Protein AF-A0A7X9FX00-F1 (afdb_monomer)

pLDDT: mean 75.61, std 21.13, range [28.42, 97.75]

Secondary structure (DSSP, 8-state):
-----SSSS------S-EEEE---S---SSS--HHHHHHHHHHHHHHH--TT-EEEEESTTTTS-HHHHHHHHHHHHHHHHH-TT---EEEEE-S-SGGGGHHHH-TT---EEEEEEEETTEEEEEEEEEES------HHHHHHHTT--HHHHHHHHHHHHHHHHHHB-TTS-BGGG-S---S----TTSHHHHHHHHHHHHHHHHHHHT--GGG--HHHHHHHHHHHHHHHHTT-S--------------------

Structure (mmCIF, N/CA/C/O backbone):
data_AF-A0A7X9FX00-F1
#
_entry.id   AF-A0A7X9FX00-F1
#
loop_
_atom_site.group_PDB
_atom_site.id
_atom_site.type_symbol
_atom_site.label_atom_id
_atom_site.label_alt_id
_atom_site.label_comp_id
_atom_site.label_asym_id
_atom_site.label_entity_id
_atom_site.label_seq_id
_atom_site.pdbx_PDB_ins_code
_atom_site.Cartn_x
_atom_site.Cartn_y
_atom_site.Cartn_z
_atom_site.occupancy
_atom_site.B_iso_or_equiv
_atom_site.auth_seq_id
_atom_site.auth_comp_id
_atom_site.auth_asym_id
_atom_site.auth_atom_id
_atom_site.pdbx_PDB_model_num
ATOM 1 N N . ILE A 1 1 ? -25.363 7.456 8.370 1.00 71.56 1 ILE A N 1
ATOM 2 C CA . ILE A 1 1 ? -25.891 7.695 7.005 1.00 71.56 1 ILE A CA 1
ATOM 3 C C . ILE A 1 1 ? -26.932 6.670 6.536 1.00 71.56 1 ILE A C 1
ATOM 5 O O . ILE A 1 1 ? -27.796 7.089 5.792 1.00 71.56 1 ILE A O 1
ATOM 9 N N . GLY A 1 2 ? -26.940 5.395 6.967 1.00 90.81 2 GLY A N 1
ATOM 10 C CA . GLY A 1 2 ? -28.120 4.497 6.853 1.00 90.81 2 GLY A CA 1
ATOM 11 C C . GLY A 1 2 ? -28.679 4.207 5.445 1.00 90.81 2 GLY A C 1
ATOM 12 O O . GLY A 1 2 ? -29.742 3.610 5.334 1.00 90.81 2 GLY A O 1
ATOM 13 N N . SER A 1 3 ? -27.989 4.645 4.391 1.00 95.44 3 SER A N 1
ATOM 14 C CA . SER A 1 3 ? -28.401 4.524 2.990 1.00 95.44 3 SER A CA 1
ATOM 15 C C . SER A 1 3 ? -28.076 3.143 2.419 1.00 95.44 3 SER A C 1
ATOM 17 O O . SER A 1 3 ? -27.228 2.425 2.953 1.00 95.44 3 SER A O 1
ATOM 19 N N . PHE A 1 4 ? -28.694 2.807 1.284 1.00 96.12 4 PHE A N 1
ATOM 20 C CA . PHE A 1 4 ? -28.254 1.687 0.455 1.00 96.12 4 PHE A CA 1
ATOM 21 C C . PHE A 1 4 ? -26.809 1.881 -0.018 1.00 96.12 4 PHE A C 1
ATOM 23 O O . PHE A 1 4 ? -26.341 3.009 -0.197 1.00 96.12 4 PHE A O 1
ATOM 30 N N . VAL A 1 5 ? -26.121 0.759 -0.228 1.00 96.69 5 VAL A N 1
ATOM 31 C CA . VAL A 1 5 ? -24.742 0.703 -0.725 1.00 96.69 5 VAL A CA 1
ATOM 32 C C . VAL A 1 5 ? -24.711 0.072 -2.120 1.00 96.69 5 VAL A C 1
ATOM 34 O O . VAL A 1 5 ? -25.525 -0.810 -2.394 1.00 96.69 5 VAL A O 1
ATOM 37 N N . PRO A 1 6 ? -23.792 0.491 -3.009 1.00 96.88 6 PRO A N 1
ATOM 38 C CA . PRO A 1 6 ? -23.707 -0.026 -4.373 1.00 96.88 6 PRO A CA 1
ATOM 39 C C . PRO A 1 6 ? -23.028 -1.404 -4.398 1.00 96.88 6 PRO A C 1
ATOM 41 O O . PRO A 1 6 ? -21.857 -1.533 -4.749 1.00 96.88 6 PRO A O 1
ATOM 44 N N . ALA A 1 7 ? -23.756 -2.439 -3.987 1.00 96.62 7 ALA A N 1
ATOM 45 C CA . ALA A 1 7 ? -23.306 -3.826 -4.003 1.00 96.62 7 ALA A CA 1
ATOM 46 C C . ALA A 1 7 ? -24.500 -4.770 -4.185 1.00 96.62 7 ALA A C 1
ATOM 48 O O . ALA A 1 7 ? -25.612 -4.448 -3.775 1.00 96.62 7 ALA A O 1
ATOM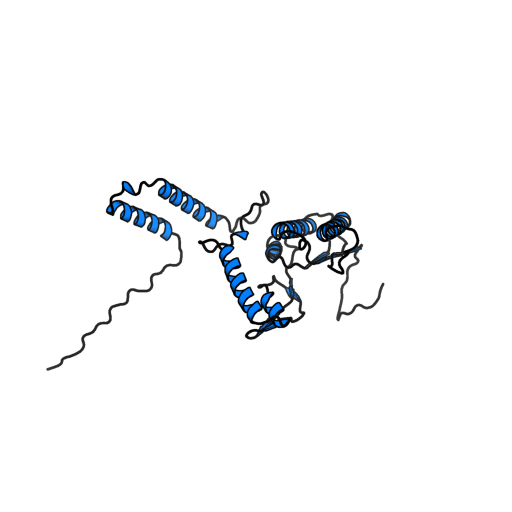 49 N N . GLU A 1 8 ? -24.258 -5.956 -4.745 1.00 97.75 8 GLU A N 1
ATOM 50 C CA . GLU A 1 8 ? -25.258 -7.033 -4.781 1.00 97.75 8 GLU A CA 1
ATOM 51 C C . GLU A 1 8 ? -25.649 -7.476 -3.358 1.00 97.75 8 GLU A C 1
ATOM 53 O O . GLU A 1 8 ? -26.824 -7.662 -3.054 1.00 97.75 8 GLU A O 1
ATOM 58 N N . ALA A 1 9 ? -24.662 -7.571 -2.460 1.00 97.19 9 ALA A N 1
ATOM 59 C CA . ALA A 1 9 ? -24.849 -7.787 -1.030 1.00 97.19 9 ALA A CA 1
ATOM 60 C C . ALA A 1 9 ? -23.673 -7.188 -0.240 1.00 97.19 9 ALA A C 1
ATOM 62 O O . ALA A 1 9 ? -22.537 -7.178 -0.717 1.00 97.19 9 ALA A O 1
ATOM 63 N N . ALA A 1 10 ? -23.916 -6.715 0.987 1.00 95.88 10 ALA A N 1
ATOM 64 C CA . ALA A 1 10 ? -22.866 -6.169 1.847 1.00 95.88 10 ALA A CA 1
ATOM 65 C C . ALA A 1 10 ? -23.111 -6.468 3.332 1.00 95.88 10 ALA A C 1
ATOM 67 O O . ALA A 1 10 ? -24.197 -6.236 3.860 1.00 95.88 10 ALA A O 1
ATOM 68 N N . ARG A 1 11 ? -22.059 -6.913 4.033 1.00 95.19 11 ARG A N 1
ATOM 69 C CA . ARG A 1 11 ? -22.010 -6.982 5.500 1.00 95.19 11 ARG A CA 1
ATOM 70 C C . ARG A 1 11 ? -20.930 -6.030 5.998 1.00 95.19 11 ARG A C 1
ATOM 72 O O . ARG A 1 11 ? -19.743 -6.316 5.866 1.00 95.19 11 ARG A O 1
ATOM 79 N N . ILE A 1 12 ? -21.345 -4.910 6.580 1.00 92.69 12 ILE A N 1
ATOM 80 C CA . ILE A 1 12 ? -20.445 -3.825 6.983 1.00 92.69 12 ILE A CA 1
ATOM 81 C C . ILE A 1 12 ? -20.444 -3.719 8.509 1.00 92.69 12 ILE A C 1
ATOM 83 O O . ILE A 1 12 ? -21.496 -3.605 9.134 1.00 92.69 12 ILE A O 1
ATOM 87 N N . GLY A 1 13 ? -19.259 -3.796 9.116 1.00 90.25 13 GLY A N 1
ATOM 88 C CA . GLY A 1 13 ? -19.084 -3.569 10.552 1.00 90.25 13 GLY A CA 1
ATOM 89 C C . GLY A 1 13 ? -19.057 -2.078 10.892 1.00 90.25 13 GLY A C 1
ATOM 90 O O . GLY A 1 13 ? -18.686 -1.255 10.060 1.00 90.25 13 GLY A O 1
ATOM 91 N N . VAL A 1 14 ? -19.412 -1.728 12.130 1.00 93.50 14 VAL A N 1
ATOM 92 C CA . VAL A 1 14 ? -19.339 -0.339 12.609 1.00 93.50 14 VAL A CA 1
ATOM 93 C C . VAL A 1 14 ? -17.911 -0.008 13.028 1.00 93.50 14 VAL A C 1
ATOM 95 O O . VAL A 1 14 ? -17.403 -0.569 14.009 1.00 93.50 14 VAL A O 1
ATOM 98 N N . VAL A 1 15 ? -17.305 0.927 12.303 1.00 94.88 15 VAL A N 1
ATOM 99 C CA . VAL A 1 15 ? -15.984 1.492 12.594 1.00 94.88 15 VAL A CA 1
ATOM 100 C C . VAL A 1 15 ? -16.114 2.781 13.398 1.00 94.88 15 VAL A C 1
ATOM 102 O O . VAL A 1 15 ? -17.130 3.468 13.301 1.00 94.88 15 VAL A O 1
ATOM 105 N N . ASP A 1 16 ? -15.108 3.098 14.208 1.00 95.19 16 ASP A N 1
ATOM 106 C CA . ASP A 1 16 ? -15.071 4.353 14.968 1.00 95.19 16 ASP A CA 1
ATOM 107 C C . ASP A 1 16 ? -14.587 5.528 14.107 1.00 95.19 16 ASP A C 1
ATOM 109 O O . ASP A 1 16 ? -15.104 6.638 14.221 1.00 95.19 16 ASP A O 1
ATOM 113 N N . ARG A 1 17 ? -13.607 5.273 13.234 1.00 95.62 17 ARG A N 1
ATOM 114 C CA . ARG A 1 17 ? -12.982 6.251 12.340 1.00 95.62 17 ARG A CA 1
ATOM 115 C C . ARG A 1 17 ? -12.553 5.598 11.030 1.00 95.62 17 ARG A C 1
ATOM 117 O O . ARG A 1 17 ? -12.198 4.417 10.993 1.00 95.62 17 ARG A O 1
ATOM 124 N N . ILE A 1 18 ? -12.568 6.394 9.966 1.00 96.31 18 ILE A N 1
ATOM 125 C CA . ILE A 1 18 ? -11.988 6.047 8.668 1.00 96.31 18 ILE A CA 1
ATOM 126 C C . ILE A 1 18 ? -10.800 6.978 8.451 1.00 96.31 18 ILE A C 1
ATOM 128 O O . ILE A 1 18 ? -10.963 8.195 8.467 1.00 96.31 18 ILE A O 1
ATOM 132 N N . PHE A 1 19 ? -9.625 6.393 8.263 1.00 96.00 19 PHE A N 1
ATOM 133 C CA . PHE A 1 19 ? -8.393 7.096 7.950 1.00 96.00 19 PHE A CA 1
ATOM 134 C C . PHE A 1 19 ? -8.015 6.823 6.505 1.00 96.00 19 PHE A C 1
ATOM 136 O O . PHE A 1 19 ? -8.047 5.679 6.050 1.00 96.00 19 PHE A O 1
ATOM 143 N N . THR A 1 20 ? -7.638 7.876 5.794 1.00 94.06 20 THR A N 1
ATOM 144 C CA . THR A 1 20 ? -7.224 7.785 4.400 1.00 94.06 20 THR A CA 1
ATOM 145 C C . THR A 1 20 ? -5.910 8.512 4.227 1.00 94.06 20 THR A C 1
ATOM 147 O O . THR A 1 20 ? -5.840 9.717 4.463 1.00 94.06 20 THR A O 1
ATOM 150 N N . ARG A 1 21 ? -4.898 7.789 3.766 1.00 90.19 21 ARG A N 1
ATOM 151 C CA . ARG A 1 21 ? -3.724 8.363 3.131 1.00 90.19 21 ARG A CA 1
ATOM 152 C C . ARG A 1 21 ? -3.793 7.970 1.666 1.00 90.19 21 ARG A C 1
ATOM 154 O O . ARG A 1 21 ? -3.321 6.908 1.291 1.00 90.19 21 ARG A O 1
ATOM 161 N N . VAL A 1 22 ? -4.476 8.794 0.880 1.00 82.12 22 VAL A N 1
ATOM 162 C CA . VAL A 1 22 ? -4.633 8.610 -0.564 1.00 82.12 22 VAL A CA 1
ATOM 163 C C . VAL A 1 22 ? -4.039 9.840 -1.220 1.00 82.12 22 VAL A C 1
ATOM 165 O O . VAL A 1 22 ? -4.385 10.958 -0.837 1.00 82.12 22 VAL A O 1
ATOM 168 N N . GLY A 1 23 ? -3.112 9.643 -2.156 1.00 67.31 23 GLY A N 1
ATOM 169 C CA . GLY A 1 23 ? -2.446 10.735 -2.857 1.00 67.31 23 GLY A CA 1
ATOM 170 C C . GLY A 1 23 ? -3.443 11.521 -3.704 1.00 67.31 23 GLY A C 1
ATOM 171 O O . GLY A 1 23 ? -3.665 11.199 -4.866 1.00 67.31 23 GLY A O 1
ATOM 172 N N . ALA A 1 24 ? -4.064 12.545 -3.125 1.00 47.34 24 ALA A N 1
ATOM 173 C CA . ALA A 1 24 ? -4.970 13.440 -3.825 1.00 47.34 24 ALA A CA 1
ATOM 174 C C . ALA A 1 24 ? -4.520 14.887 -3.622 1.00 47.34 24 ALA A C 1
ATOM 176 O O . ALA A 1 24 ? -4.706 15.466 -2.555 1.00 47.34 24 ALA A O 1
ATOM 177 N N . THR A 1 25 ? -3.998 15.456 -4.712 1.00 48.25 25 THR A N 1
ATOM 178 C CA . THR A 1 25 ? -3.599 16.859 -4.916 1.00 48.25 25 THR A CA 1
ATOM 179 C C . THR A 1 25 ? -2.478 17.359 -4.015 1.00 48.25 25 THR A C 1
ATOM 181 O O . THR A 1 25 ? -2.617 17.490 -2.803 1.00 48.25 25 THR A O 1
ATOM 184 N N . ASP A 1 26 ? -1.359 17.682 -4.658 1.00 49.94 26 ASP A N 1
ATOM 185 C CA . ASP A 1 26 ? -0.206 18.310 -4.046 1.00 49.94 26 ASP A CA 1
ATOM 186 C C . ASP A 1 26 ? -0.631 19.534 -3.224 1.00 49.94 26 ASP A C 1
ATOM 188 O O . ASP A 1 26 ? -1.054 20.559 -3.766 1.00 49.94 26 ASP A O 1
ATOM 192 N N . TYR A 1 27 ? -0.464 19.461 -1.904 1.00 50.12 27 TYR A N 1
ATOM 193 C CA . TYR A 1 27 ? -0.355 20.651 -1.067 1.00 50.12 27 TYR A CA 1
ATOM 194 C C . TYR A 1 27 ? 0.997 21.316 -1.374 1.00 50.12 27 TYR A C 1
ATOM 196 O O . TYR A 1 27 ? 1.925 21.306 -0.572 1.00 50.12 27 TYR A O 1
ATOM 204 N N . LEU A 1 28 ? 1.115 21.900 -2.571 1.00 50.50 28 LEU A N 1
ATOM 205 C CA . LEU A 1 28 ? 2.266 22.701 -3.011 1.00 50.50 28 LEU A CA 1
ATOM 206 C C . LEU A 1 28 ? 2.397 24.017 -2.222 1.00 50.50 28 LEU A C 1
ATOM 208 O O . LEU A 1 28 ? 3.366 24.755 -2.382 1.00 50.50 28 LEU A O 1
ATOM 212 N N . THR A 1 29 ? 1.441 24.328 -1.349 1.00 54.62 29 THR A N 1
ATOM 213 C CA . THR A 1 29 ? 1.365 25.591 -0.615 1.00 54.62 29 THR A CA 1
ATOM 214 C C . THR A 1 29 ? 1.677 25.400 0.867 1.00 54.62 29 THR A C 1
ATOM 216 O O . THR A 1 29 ? 0.753 25.263 1.661 1.00 54.62 29 THR A O 1
ATOM 219 N N . ALA A 1 30 ? 2.973 25.404 1.220 1.00 54.34 30 ALA A N 1
ATOM 220 C CA . ALA A 1 30 ? 3.493 25.775 2.558 1.00 54.34 30 ALA A CA 1
ATOM 221 C C . ALA A 1 30 ? 5.038 25.750 2.694 1.00 54.34 30 ALA A C 1
ATOM 223 O O . ALA A 1 30 ? 5.551 26.090 3.757 1.00 54.34 30 ALA A O 1
ATOM 224 N N . GLY A 1 31 ? 5.805 25.331 1.677 1.00 60.84 31 GLY A N 1
ATOM 225 C CA . GLY A 1 31 ? 7.266 25.184 1.811 1.00 60.84 31 GLY A CA 1
ATOM 226 C C . GLY A 1 31 ? 7.708 23.944 2.605 1.00 60.84 31 GLY A C 1
ATOM 227 O O . GLY A 1 31 ? 8.863 23.861 3.015 1.00 60.84 31 GLY A O 1
ATOM 228 N N . GLN A 1 32 ? 6.809 22.978 2.821 1.00 64.56 32 GLN A N 1
ATOM 229 C CA . GLN A 1 32 ? 7.141 21.669 3.388 1.00 64.56 32 GLN A CA 1
ATOM 230 C C . GLN A 1 32 ? 7.335 20.627 2.280 1.00 64.56 32 GLN A C 1
ATOM 232 O O . GLN A 1 32 ? 6.663 20.673 1.253 1.00 64.56 32 GLN A O 1
ATOM 237 N N . SER A 1 33 ? 8.258 19.683 2.495 1.00 75.19 33 SER A N 1
ATOM 238 C CA . SER A 1 33 ? 8.446 18.537 1.596 1.00 75.19 33 SER A CA 1
ATOM 239 C C . SER A 1 33 ? 7.171 17.693 1.545 1.00 75.19 33 SER A C 1
ATOM 241 O O . SER A 1 33 ? 6.576 17.414 2.587 1.00 75.19 33 SER A O 1
ATOM 243 N N . THR A 1 34 ? 6.784 17.237 0.353 1.00 79.50 34 THR A N 1
ATOM 244 C CA . THR A 1 34 ? 5.652 16.316 0.152 1.00 79.50 34 THR A CA 1
ATOM 245 C C . THR A 1 34 ? 5.789 15.057 1.007 1.00 79.50 34 THR A C 1
ATOM 247 O O . THR A 1 34 ? 4.806 14.588 1.577 1.00 79.50 34 THR A O 1
ATOM 250 N N . PHE A 1 35 ? 7.021 14.577 1.188 1.00 84.25 35 PHE A N 1
ATOM 251 C CA . PHE A 1 35 ? 7.323 13.459 2.074 1.00 84.25 35 PHE A CA 1
ATOM 252 C C . PHE A 1 35 ? 7.077 13.787 3.553 1.00 84.25 35 PHE A C 1
ATOM 254 O O . PHE A 1 35 ? 6.546 12.964 4.287 1.00 84.25 35 PHE A O 1
ATOM 261 N N . MET A 1 36 ? 7.403 15.002 4.010 1.00 85.06 36 MET A N 1
ATOM 262 C CA . MET A 1 36 ? 7.122 15.404 5.395 1.00 85.06 36 MET A CA 1
ATOM 263 C C . MET A 1 36 ? 5.614 15.441 5.660 1.00 85.06 36 MET A C 1
ATOM 265 O O . MET A 1 36 ? 5.165 14.942 6.688 1.00 85.06 36 MET A O 1
ATOM 269 N N . VAL A 1 37 ? 4.828 15.987 4.727 1.00 85.31 37 VAL A N 1
ATOM 270 C CA . VAL A 1 37 ? 3.359 16.008 4.833 1.00 85.31 37 VAL A CA 1
ATOM 271 C C . VAL A 1 37 ? 2.810 14.582 4.912 1.00 85.31 37 VAL A C 1
ATOM 273 O O . VAL A 1 37 ? 2.023 14.272 5.803 1.00 85.31 37 VAL A O 1
ATOM 276 N N . GLU A 1 38 ? 3.299 13.689 4.051 1.00 88.25 38 GLU A N 1
ATOM 277 C CA . GLU A 1 38 ? 2.957 12.267 4.079 1.00 88.25 38 GLU A CA 1
ATOM 278 C C . GLU A 1 38 ? 3.288 11.607 5.429 1.00 88.25 38 GLU A C 1
ATOM 280 O O . GLU A 1 38 ? 2.473 10.852 5.968 1.00 88.25 38 GLU A O 1
ATOM 285 N N . MET A 1 39 ? 4.455 11.904 6.006 1.00 91.31 39 MET A N 1
ATOM 286 C CA . MET A 1 39 ? 4.863 11.358 7.302 1.00 91.31 39 MET A CA 1
ATOM 287 C C . MET A 1 39 ? 4.039 11.921 8.459 1.00 91.31 39 MET A C 1
ATOM 289 O O . MET A 1 39 ? 3.686 11.171 9.366 1.00 91.31 39 MET A O 1
ATOM 293 N N . VAL A 1 40 ? 3.665 13.202 8.425 1.00 91.06 40 VAL A N 1
ATOM 294 C CA . VAL A 1 40 ? 2.773 13.808 9.428 1.00 91.06 40 VAL A CA 1
ATOM 295 C C . VAL A 1 40 ? 1.378 13.187 9.359 1.00 91.06 40 VAL A C 1
ATOM 297 O O . VAL A 1 40 ? 0.807 12.838 10.393 1.00 91.06 40 VAL A O 1
ATOM 300 N N . GLU A 1 41 ? 0.831 12.995 8.158 1.00 91.25 41 GLU A N 1
ATOM 301 C CA . GLU A 1 41 ? -0.449 12.308 7.966 1.00 91.25 41 GLU A CA 1
ATOM 302 C C . GLU A 1 41 ? -0.388 10.868 8.480 1.00 91.25 41 GLU A C 1
ATOM 304 O O . GLU A 1 41 ? -1.245 10.450 9.258 1.00 91.25 41 GLU A O 1
ATOM 309 N N . THR A 1 42 ? 0.662 10.133 8.117 1.00 93.62 42 THR A N 1
ATOM 310 C CA . THR A 1 42 ? 0.884 8.757 8.575 1.00 93.62 42 THR A CA 1
ATOM 311 C C . THR A 1 42 ? 1.007 8.695 10.098 1.00 93.62 42 THR A C 1
ATOM 313 O O . THR A 1 42 ? 0.340 7.880 10.734 1.00 93.62 42 THR A O 1
ATOM 316 N N . ALA A 1 43 ? 1.776 9.596 10.712 1.00 94.62 43 ALA A N 1
ATOM 317 C CA . ALA A 1 43 ? 1.908 9.682 12.163 1.00 94.62 43 ALA A CA 1
ATOM 318 C C . ALA A 1 43 ? 0.561 9.969 12.843 1.00 94.62 43 ALA A C 1
ATOM 320 O O . ALA A 1 43 ? 0.219 9.322 13.832 1.00 94.62 43 ALA A O 1
ATOM 321 N N . ASN A 1 44 ? -0.242 10.887 12.299 1.00 94.69 44 ASN A N 1
ATOM 322 C CA . ASN A 1 44 ? -1.577 11.182 12.820 1.00 94.69 44 ASN A CA 1
ATOM 323 C C . ASN A 1 44 ? -2.499 9.959 12.768 1.00 94.69 44 ASN A C 1
ATOM 325 O O . ASN A 1 44 ? -3.226 9.704 13.731 1.00 94.69 44 ASN A O 1
ATOM 329 N N . ILE A 1 45 ? -2.449 9.190 11.675 1.00 95.00 45 ILE A N 1
ATOM 330 C CA . ILE A 1 45 ? -3.197 7.937 11.533 1.00 95.00 45 ILE A CA 1
ATOM 331 C C . ILE A 1 45 ? -2.752 6.942 12.605 1.00 95.00 45 ILE A C 1
ATOM 333 O O . ILE A 1 45 ? -3.590 6.455 13.360 1.00 95.00 45 ILE A O 1
ATOM 337 N N . LEU A 1 46 ? -1.450 6.66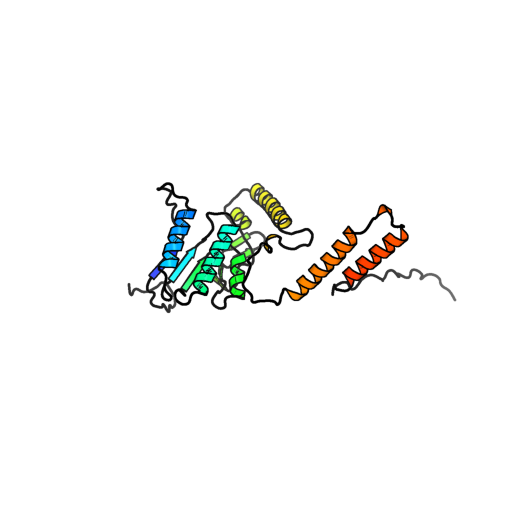9 12.714 1.00 94.88 46 LEU A N 1
ATOM 338 C CA . LEU A 1 46 ? -0.922 5.670 13.648 1.00 94.88 46 LEU A CA 1
ATOM 339 C C . LEU A 1 46 ? -1.189 6.029 15.113 1.00 94.88 46 LEU A C 1
ATOM 341 O O . LEU A 1 46 ? -1.556 5.156 15.893 1.00 94.88 46 LEU A O 1
ATOM 345 N N . ASN A 1 47 ? -1.087 7.310 15.473 1.00 94.88 47 ASN A N 1
ATOM 346 C CA . ASN A 1 47 ? -1.332 7.783 16.838 1.00 94.88 47 ASN A CA 1
ATOM 347 C C . ASN A 1 47 ? -2.822 7.817 17.222 1.00 94.88 47 ASN A C 1
ATOM 349 O O . ASN A 1 47 ? -3.146 7.844 18.408 1.00 94.88 47 ASN A O 1
ATOM 353 N N . SER A 1 48 ? -3.732 7.840 16.241 1.00 94.62 48 SER A N 1
ATOM 354 C CA . SER A 1 48 ? -5.177 8.006 16.477 1.00 94.62 48 SER A CA 1
ATOM 355 C C . SER A 1 48 ? -6.003 6.756 16.171 1.00 94.62 48 SER A C 1
ATOM 357 O O . SER A 1 48 ? -7.173 6.678 16.565 1.00 94.62 48 SER A O 1
ATOM 359 N N . ALA A 1 49 ? -5.440 5.806 15.426 1.00 95.38 49 ALA A N 1
ATOM 360 C CA . ALA A 1 49 ? -6.117 4.582 15.037 1.00 95.38 49 ALA A CA 1
ATOM 361 C C . ALA A 1 49 ? -6.374 3.682 16.248 1.00 95.38 49 ALA A C 1
ATOM 363 O O . ALA A 1 49 ? -5.559 3.552 17.158 1.00 95.38 49 ALA A O 1
ATOM 364 N N . THR A 1 50 ? -7.520 3.010 16.228 1.00 94.69 50 THR A N 1
ATOM 365 C CA . THR A 1 50 ? -7.877 1.984 17.209 1.00 94.69 50 THR A CA 1
ATOM 366 C C . THR A 1 50 ? -8.099 0.653 16.498 1.00 94.69 50 THR A C 1
ATOM 368 O O . THR A 1 50 ? -8.230 0.593 15.274 1.00 94.69 50 THR A O 1
ATOM 371 N N . GLY A 1 51 ? -8.242 -0.439 17.253 1.00 94.06 51 GLY A N 1
ATOM 372 C CA . GLY A 1 51 ? -8.670 -1.726 16.690 1.00 94.06 51 GLY A CA 1
ATOM 373 C C . GLY A 1 51 ? -10.035 -1.709 15.973 1.00 94.06 51 GLY A C 1
ATOM 374 O O . GLY A 1 51 ? -10.381 -2.678 15.301 1.00 94.06 51 GLY A O 1
ATOM 375 N N . ARG A 1 52 ? -10.827 -0.631 16.093 1.00 94.62 52 ARG A N 1
ATOM 376 C CA . ARG A 1 52 ? -12.116 -0.466 15.398 1.00 94.62 52 ARG A CA 1
ATOM 377 C C . ARG A 1 52 ? -12.043 0.442 14.172 1.00 94.62 52 ARG A C 1
ATOM 379 O O . ARG A 1 52 ? -13.073 0.633 13.526 1.00 94.62 52 ARG A O 1
ATOM 386 N N . SER A 1 53 ? -10.870 0.973 13.843 1.00 95.88 53 SER A N 1
ATOM 387 C CA . SER A 1 53 ? -10.708 1.886 12.716 1.00 95.88 53 SER A CA 1
ATOM 388 C C . SER A 1 53 ? -10.578 1.144 11.383 1.00 95.88 53 SER A C 1
ATOM 390 O O . SER A 1 53 ? -10.205 -0.034 11.328 1.00 95.88 53 SER A O 1
ATOM 392 N N . LEU A 1 54 ? -10.895 1.851 10.298 1.00 96.75 54 LEU A N 1
ATOM 393 C CA . LEU A 1 54 ? -10.605 1.446 8.922 1.00 96.75 54 LEU A CA 1
ATOM 394 C C . LEU A 1 54 ? -9.513 2.355 8.358 1.00 96.75 54 LEU A C 1
ATOM 396 O O . LEU A 1 54 ? -9.696 3.569 8.327 1.00 96.75 54 LEU A O 1
ATOM 400 N N . LEU A 1 55 ? -8.403 1.775 7.912 1.00 97.06 55 LEU A N 1
ATOM 401 C CA . LEU A 1 55 ? -7.279 2.486 7.303 1.00 97.06 55 LEU A CA 1
ATOM 402 C C . LEU A 1 55 ? -7.209 2.163 5.810 1.00 97.06 55 LEU A C 1
ATOM 404 O O . LEU A 1 55 ? -7.214 0.994 5.427 1.00 97.06 55 LEU A O 1
ATOM 408 N N . LEU A 1 56 ? -7.115 3.201 4.984 1.00 96.44 56 LEU A N 1
ATOM 409 C CA . LEU A 1 56 ? -6.848 3.122 3.550 1.00 96.44 56 LEU A CA 1
ATOM 410 C C . LEU A 1 56 ? -5.522 3.840 3.285 1.00 96.44 56 LEU A C 1
ATOM 412 O O . LEU A 1 56 ? -5.475 5.068 3.335 1.00 96.44 56 LEU A O 1
ATOM 416 N N . LEU A 1 57 ? -4.452 3.079 3.078 1.00 95.19 57 LEU A N 1
ATOM 417 C CA . LEU A 1 57 ? -3.101 3.586 2.846 1.00 95.19 57 LEU A CA 1
ATOM 418 C C . LEU A 1 57 ? -2.716 3.332 1.390 1.00 95.19 57 LEU A C 1
ATOM 420 O O . LEU A 1 57 ? -2.847 2.206 0.914 1.00 95.19 57 LEU A O 1
ATOM 424 N N . ASP A 1 58 ? -2.250 4.364 0.701 1.00 92.69 58 ASP A N 1
ATOM 425 C CA . ASP A 1 58 ? -1.884 4.326 -0.711 1.00 92.69 58 ASP A CA 1
ATOM 426 C C . ASP A 1 58 ? -0.476 4.894 -0.898 1.00 92.69 58 ASP A C 1
ATOM 428 O O . ASP A 1 58 ? -0.221 6.059 -0.589 1.00 92.69 58 ASP A O 1
ATOM 432 N N . GLU A 1 59 ? 0.437 4.047 -1.370 1.00 88.19 59 GLU A N 1
ATOM 433 C CA . GLU A 1 59 ? 1.810 4.393 -1.757 1.00 88.19 59 GLU A CA 1
ATOM 434 C C . GLU A 1 59 ? 2.630 5.126 -0.680 1.00 88.19 59 GLU A C 1
ATOM 436 O O . GLU A 1 59 ? 3.442 6.006 -0.979 1.00 88.19 59 GLU A O 1
ATOM 441 N N . VAL A 1 60 ? 2.449 4.739 0.588 1.00 89.62 60 VAL A N 1
ATOM 442 C CA . VAL A 1 60 ? 3.273 5.235 1.702 1.00 89.62 60 VAL A CA 1
ATOM 443 C C . VAL A 1 60 ? 4.740 4.851 1.477 1.00 89.62 60 VAL A C 1
ATOM 445 O O . VAL A 1 60 ? 5.045 3.698 1.183 1.00 89.62 60 VAL A O 1
ATOM 448 N N . GLY A 1 61 ? 5.643 5.814 1.633 1.00 84.62 61 GLY A N 1
ATOM 449 C CA . GLY A 1 61 ? 7.086 5.694 1.444 1.00 84.62 61 GLY A CA 1
ATOM 450 C C . GLY A 1 61 ? 7.598 6.211 0.096 1.00 84.62 61 GLY A C 1
ATOM 451 O O . GLY A 1 61 ? 8.807 6.308 -0.091 1.00 84.62 61 GLY A O 1
ATOM 452 N N . ARG A 1 62 ? 6.728 6.598 -0.848 1.00 84.25 62 ARG A N 1
ATOM 453 C CA . ARG A 1 62 ? 7.149 6.928 -2.225 1.00 84.25 62 ARG A CA 1
ATOM 454 C C . ARG A 1 62 ? 7.937 8.239 -2.360 1.00 84.25 62 ARG A C 1
ATOM 456 O O . ARG A 1 62 ? 8.676 8.408 -3.325 1.00 84.25 62 ARG A O 1
ATOM 463 N N . GLY A 1 63 ? 7.771 9.180 -1.430 1.00 79.69 63 GLY A N 1
ATOM 464 C CA . GLY A 1 63 ? 8.404 10.506 -1.482 1.00 79.69 63 GLY A CA 1
ATOM 465 C C . GLY A 1 63 ? 9.884 10.561 -1.070 1.00 79.69 63 GLY A C 1
ATOM 466 O O . GLY A 1 63 ? 10.426 11.660 -0.956 1.00 79.69 63 GLY A O 1
ATOM 467 N N . THR A 1 64 ? 10.529 9.420 -0.811 1.00 83.44 64 THR A N 1
ATOM 468 C CA . THR A 1 64 ? 11.916 9.326 -0.322 1.00 83.44 64 THR A CA 1
ATOM 469 C C . THR A 1 64 ? 12.729 8.286 -1.112 1.00 83.44 64 THR A C 1
ATOM 471 O O . THR A 1 64 ? 12.287 7.806 -2.156 1.00 83.44 64 THR A O 1
ATOM 474 N N . SER A 1 65 ? 13.945 7.963 -0.657 1.00 82.81 65 SER A N 1
ATOM 475 C CA . SER A 1 65 ? 14.761 6.898 -1.243 1.00 82.81 65 SER A CA 1
ATOM 476 C C . SER A 1 65 ? 14.007 5.562 -1.227 1.00 82.81 65 SER A C 1
ATOM 478 O O . SER A 1 65 ? 13.238 5.285 -0.306 1.00 82.81 65 SER A O 1
ATOM 480 N N . THR A 1 66 ? 14.225 4.715 -2.236 1.00 77.25 66 THR A N 1
ATOM 481 C CA . THR A 1 66 ? 13.496 3.444 -2.370 1.00 77.25 66 THR A CA 1
ATOM 482 C C . THR A 1 66 ? 13.618 2.576 -1.118 1.00 77.25 66 THR A C 1
ATOM 484 O O . THR A 1 66 ? 12.617 2.034 -0.657 1.00 77.25 66 THR A O 1
ATOM 487 N N . PHE A 1 67 ? 14.818 2.490 -0.534 1.00 82.25 67 PHE A N 1
ATOM 488 C CA . PHE A 1 67 ? 15.061 1.689 0.667 1.00 82.25 67 PHE A CA 1
ATOM 489 C C . PHE A 1 67 ? 14.457 2.302 1.926 1.00 82.25 67 PHE A C 1
ATOM 491 O O . PHE A 1 67 ? 13.893 1.562 2.730 1.00 82.25 67 PHE A O 1
ATOM 498 N N . ASP A 1 68 ? 14.525 3.625 2.099 1.00 84.81 68 ASP A N 1
ATOM 499 C CA . ASP A 1 68 ? 13.891 4.277 3.250 1.00 84.81 68 ASP A CA 1
ATOM 500 C C . ASP A 1 68 ? 12.369 4.123 3.178 1.00 84.81 68 ASP A C 1
ATOM 502 O O . ASP A 1 68 ? 11.724 3.783 4.169 1.00 84.81 68 ASP A O 1
ATOM 506 N N . GLY A 1 69 ? 11.798 4.321 1.987 1.00 88.88 69 GLY A N 1
ATOM 507 C CA . GLY A 1 69 ? 10.370 4.180 1.732 1.00 88.88 69 GLY A CA 1
ATOM 508 C C . GLY A 1 69 ? 9.873 2.761 1.985 1.00 88.88 69 GLY A C 1
ATOM 509 O O . GLY A 1 69 ? 8.906 2.576 2.725 1.00 88.88 69 GLY A O 1
ATOM 510 N N . LEU A 1 70 ? 10.585 1.763 1.451 1.00 89.31 70 LEU A N 1
ATOM 511 C CA . LEU A 1 70 ? 10.312 0.347 1.691 1.00 89.31 70 LEU A CA 1
ATOM 512 C C . LEU A 1 70 ? 10.386 0.009 3.186 1.00 89.31 70 LEU A C 1
ATOM 514 O O . LEU A 1 70 ? 9.462 -0.596 3.727 1.00 89.31 70 LEU A O 1
ATOM 518 N N . SER A 1 71 ? 11.457 0.434 3.863 1.00 88.31 71 SER A N 1
ATOM 519 C CA . SER A 1 71 ? 11.681 0.148 5.286 1.00 88.31 71 SER A CA 1
ATOM 520 C C . SER A 1 71 ? 10.579 0.739 6.166 1.00 88.31 71 SER A C 1
ATOM 522 O O . SER A 1 71 ? 10.080 0.075 7.074 1.00 88.31 71 SER A O 1
ATOM 524 N N . LEU A 1 72 ? 10.156 1.974 5.878 1.00 92.62 72 LEU A N 1
ATOM 525 C CA . LEU A 1 72 ? 9.052 2.622 6.583 1.00 92.62 72 LEU A CA 1
ATOM 526 C C . LEU A 1 72 ? 7.724 1.917 6.311 1.00 92.62 72 LEU A C 1
ATOM 528 O O . LEU A 1 72 ? 7.007 1.596 7.257 1.00 92.62 72 LEU A O 1
ATOM 532 N N . ALA A 1 73 ? 7.397 1.641 5.047 1.00 94.31 73 ALA A N 1
ATOM 533 C CA . ALA A 1 73 ? 6.161 0.955 4.678 1.00 94.31 73 ALA A CA 1
ATOM 534 C C . ALA A 1 73 ? 6.058 -0.426 5.348 1.00 94.31 73 ALA A C 1
ATOM 536 O O . ALA A 1 73 ? 5.006 -0.777 5.891 1.00 94.31 73 ALA A O 1
ATOM 537 N N . TRP A 1 74 ? 7.169 -1.166 5.377 1.00 94.94 74 TRP A N 1
ATOM 538 C CA . TRP A 1 74 ? 7.289 -2.450 6.058 1.00 94.94 74 TRP A CA 1
ATOM 539 C C . TRP A 1 74 ? 7.038 -2.313 7.562 1.00 94.94 74 TRP A C 1
ATOM 541 O O . TRP A 1 74 ? 6.129 -2.948 8.096 1.00 94.94 74 TRP A O 1
ATOM 551 N N . ALA A 1 75 ? 7.776 -1.431 8.242 1.00 94.81 75 ALA A N 1
ATOM 552 C CA . ALA A 1 75 ? 7.639 -1.215 9.682 1.00 94.81 75 ALA A CA 1
ATOM 553 C C . ALA A 1 75 ? 6.224 -0.753 10.076 1.00 94.81 75 ALA A C 1
ATOM 555 O O . ALA A 1 75 ? 5.691 -1.165 11.106 1.00 94.81 75 ALA A O 1
ATOM 556 N N . ILE A 1 76 ? 5.579 0.067 9.242 1.00 95.44 76 ILE A N 1
ATOM 557 C CA . ILE A 1 76 ? 4.192 0.505 9.440 1.00 95.44 76 ILE A CA 1
ATOM 558 C C . ILE A 1 76 ? 3.226 -0.680 9.338 1.00 95.44 76 ILE A C 1
ATOM 560 O O . ILE A 1 76 ? 2.342 -0.830 10.186 1.00 95.44 76 ILE A O 1
ATOM 564 N N . ALA A 1 77 ? 3.379 -1.530 8.319 1.00 95.19 77 ALA A N 1
ATOM 565 C CA . ALA A 1 77 ? 2.549 -2.719 8.155 1.00 95.19 77 ALA A CA 1
ATOM 566 C C . ALA A 1 77 ? 2.719 -3.692 9.335 1.00 95.19 77 ALA A C 1
ATOM 568 O O . ALA A 1 77 ? 1.724 -4.200 9.863 1.00 95.19 77 ALA A O 1
ATOM 569 N N . GLU A 1 78 ? 3.954 -3.892 9.801 1.00 94.50 78 GLU A N 1
ATOM 570 C CA . GLU A 1 78 ? 4.246 -4.693 10.991 1.00 94.50 78 GLU A CA 1
ATOM 571 C C . GLU A 1 78 ? 3.623 -4.100 12.254 1.00 94.50 78 GLU A C 1
ATOM 573 O O . GLU A 1 78 ? 2.962 -4.822 13.000 1.00 94.50 78 GLU A O 1
ATOM 578 N N . TYR A 1 79 ? 3.761 -2.790 12.476 1.00 94.69 79 TYR A N 1
ATOM 579 C CA . TYR A 1 79 ? 3.181 -2.094 13.625 1.00 94.69 79 TYR A CA 1
ATOM 580 C C . TYR A 1 79 ? 1.659 -2.288 13.690 1.00 94.69 79 TYR A C 1
ATOM 582 O O . TYR A 1 79 ? 1.133 -2.748 14.707 1.00 94.69 79 TYR A O 1
ATOM 590 N N . LEU A 1 80 ? 0.959 -2.022 12.579 1.00 95.00 80 LEU A N 1
ATOM 591 C CA . LEU A 1 80 ? -0.495 -2.202 12.460 1.00 95.00 80 LEU A CA 1
ATOM 592 C C . LEU A 1 80 ? -0.923 -3.667 12.624 1.00 95.00 80 LEU A C 1
ATOM 594 O O . LEU A 1 80 ? -2.052 -3.961 13.027 1.00 95.00 80 LEU A O 1
ATOM 598 N N . HIS A 1 81 ? -0.032 -4.606 12.303 1.00 94.25 81 HIS A N 1
ATOM 599 C CA . HIS A 1 81 ? -0.272 -6.020 12.522 1.00 94.25 81 HIS A CA 1
ATOM 600 C C . HIS A 1 81 ? -0.005 -6.444 13.973 1.00 94.25 81 HIS A C 1
ATOM 602 O O . HIS A 1 81 ? -0.764 -7.238 14.519 1.00 94.25 81 HIS A O 1
ATOM 608 N N . GLN A 1 82 ? 1.066 -6.008 14.622 1.00 90.50 82 GLN A N 1
ATOM 609 C CA . GLN A 1 82 ? 1.483 -6.596 15.895 1.00 90.50 82 GLN A CA 1
ATOM 610 C C . GLN A 1 82 ? 0.768 -5.966 17.092 1.00 90.50 82 GLN A C 1
ATOM 612 O O . GLN A 1 82 ? 0.262 -6.700 17.953 1.00 90.50 82 GLN A O 1
ATOM 617 N N . VAL A 1 83 ? 0.664 -4.636 17.122 1.00 88.31 83 VAL A N 1
ATOM 618 C CA . VAL A 1 83 ? 0.239 -3.871 18.301 1.00 88.31 83 VAL A CA 1
ATOM 619 C C . VAL A 1 83 ? -1.215 -4.156 18.645 1.00 88.31 83 VAL A C 1
ATOM 621 O O . VAL A 1 83 ? -2.116 -3.802 17.901 1.00 88.31 83 VAL A O 1
ATOM 624 N N . GLU A 1 84 ? -1.470 -4.793 19.789 1.00 80.06 84 GLU A N 1
ATOM 625 C CA . GLU A 1 84 ? -2.811 -5.271 20.163 1.00 80.06 84 GLU A CA 1
ATOM 626 C C . GLU A 1 84 ? -3.873 -4.189 20.274 1.00 80.06 84 GLU A C 1
ATOM 628 O O . GLU A 1 84 ? -5.017 -4.396 19.864 1.00 80.06 84 GLU A O 1
ATOM 633 N N . THR A 1 85 ? -3.481 -3.030 20.784 1.00 79.12 85 THR A N 1
ATOM 634 C CA . THR A 1 85 ? -4.351 -1.866 20.943 1.00 79.12 85 THR A CA 1
ATOM 635 C C . THR A 1 85 ? -4.713 -1.220 19.601 1.00 79.12 85 THR A C 1
ATOM 637 O O . THR A 1 85 ? -5.770 -0.596 19.482 1.00 79.12 85 THR A O 1
ATOM 640 N N . VAL A 1 86 ? -3.886 -1.428 18.571 1.00 78.75 86 VAL A N 1
ATOM 641 C CA . VAL A 1 86 ? -3.981 -0.809 17.245 1.00 78.75 86 VAL A CA 1
ATOM 642 C C . VAL A 1 86 ? -3.953 -1.915 16.184 1.00 78.75 86 VAL A C 1
ATOM 644 O O . VAL A 1 86 ? -2.982 -2.093 15.460 1.00 78.75 86 VAL A O 1
ATOM 647 N N . ARG A 1 87 ? -5.050 -2.685 16.099 1.00 91.12 87 ARG A N 1
ATOM 648 C CA . ARG A 1 87 ? -5.273 -3.740 15.080 1.00 91.12 87 ARG A CA 1
ATOM 649 C C . ARG A 1 87 ? -6.432 -3.399 14.133 1.00 91.12 87 ARG A C 1
ATOM 651 O O . ARG A 1 87 ? -7.428 -4.130 14.119 1.00 91.12 87 ARG A O 1
ATOM 658 N N . PRO A 1 88 ? -6.377 -2.269 13.409 1.00 95.25 88 PRO A N 1
ATOM 659 C CA . PRO A 1 88 ? -7.465 -1.856 12.534 1.00 95.25 88 PRO A CA 1
ATOM 660 C C . PRO A 1 88 ? -7.621 -2.783 11.324 1.00 95.25 88 PRO A C 1
ATOM 662 O O . PRO A 1 88 ? -6.750 -3.589 10.991 1.00 95.25 88 PRO A O 1
ATOM 665 N N . LYS A 1 89 ? -8.742 -2.633 10.612 1.00 95.38 89 LYS A N 1
ATOM 666 C CA . LYS A 1 89 ? -8.843 -3.152 9.243 1.00 95.38 89 LYS A CA 1
ATOM 667 C C . LYS A 1 89 ? -8.068 -2.212 8.328 1.00 95.38 89 LYS A C 1
ATOM 669 O O . LYS A 1 89 ? -8.426 -1.043 8.241 1.00 95.38 89 LYS A O 1
ATOM 674 N N . THR A 1 90 ? -7.067 -2.729 7.626 1.00 96.62 90 THR A N 1
ATOM 675 C CA . THR A 1 90 ? -6.197 -1.922 6.764 1.00 96.62 90 THR A CA 1
ATOM 676 C C . THR A 1 90 ? -6.229 -2.443 5.335 1.00 96.62 90 THR A C 1
ATOM 678 O O . THR A 1 90 ? -6.072 -3.643 5.108 1.00 96.62 90 THR A O 1
ATOM 681 N N . LEU A 1 91 ? -6.422 -1.538 4.379 1.00 96.94 91 LEU A N 1
ATOM 682 C CA . LEU A 1 91 ? -6.083 -1.742 2.976 1.00 96.94 91 LEU A CA 1
ATOM 683 C C . LEU A 1 91 ? -4.811 -0.946 2.697 1.00 96.94 91 LEU A C 1
ATOM 685 O O . LEU A 1 91 ? -4.789 0.259 2.935 1.00 96.94 91 LEU A O 1
ATOM 689 N N . PHE A 1 92 ? -3.768 -1.632 2.237 1.00 96.12 92 PHE A N 1
ATOM 690 C CA . PHE A 1 92 ? -2.470 -1.041 1.928 1.00 96.12 92 PHE A CA 1
ATOM 691 C C . PHE A 1 92 ? -2.179 -1.286 0.445 1.00 96.12 92 PHE A C 1
ATOM 693 O O . PHE A 1 92 ? -1.894 -2.413 0.046 1.00 96.12 92 PHE A O 1
ATOM 700 N N . ALA A 1 93 ? -2.309 -0.245 -0.371 1.00 94.31 93 ALA A N 1
ATOM 701 C CA . ALA A 1 93 ? -1.911 -0.250 -1.772 1.00 94.31 93 ALA A CA 1
ATOM 702 C C . ALA A 1 93 ? -0.454 0.216 -1.884 1.00 94.31 93 ALA A C 1
ATOM 704 O O . ALA A 1 93 ? -0.069 1.218 -1.282 1.00 94.31 93 ALA A O 1
ATOM 705 N N . THR A 1 94 ? 0.372 -0.543 -2.602 1.00 91.31 94 THR A N 1
ATOM 706 C CA . THR A 1 94 ? 1.807 -0.270 -2.715 1.00 91.31 94 THR A CA 1
ATOM 707 C C . THR A 1 94 ? 2.380 -0.806 -4.023 1.00 91.31 94 THR A C 1
ATOM 709 O O . THR A 1 94 ? 1.904 -1.816 -4.550 1.00 91.31 94 THR A O 1
ATOM 712 N N . HIS A 1 95 ? 3.428 -0.149 -4.514 1.00 87.94 95 HIS A N 1
ATOM 713 C CA . HIS A 1 95 ? 4.302 -0.644 -5.575 1.00 87.94 95 HIS A CA 1
ATOM 714 C C . HIS A 1 95 ? 5.473 -1.505 -5.069 1.00 87.94 95 HIS A C 1
ATOM 716 O O . HIS A 1 95 ? 6.162 -2.106 -5.893 1.00 87.94 95 HIS A O 1
ATOM 722 N N . TYR A 1 96 ? 5.707 -1.579 -3.754 1.00 88.00 96 TYR A N 1
ATOM 723 C CA . TYR A 1 96 ? 6.768 -2.403 -3.175 1.00 88.00 96 TYR A CA 1
ATOM 724 C C . TYR A 1 96 ? 6.383 -3.880 -3.233 1.00 88.00 96 TYR A C 1
ATOM 726 O O . TYR A 1 96 ? 5.487 -4.338 -2.519 1.00 88.00 96 TYR A O 1
ATOM 734 N N . HIS A 1 97 ? 7.055 -4.640 -4.095 1.00 86.44 97 HIS A N 1
ATOM 735 C CA . HIS A 1 97 ? 6.789 -6.068 -4.249 1.00 86.44 97 HIS A CA 1
ATOM 736 C C . HIS A 1 97 ? 7.263 -6.859 -3.023 1.00 86.44 97 HIS A C 1
ATOM 738 O O . HIS A 1 97 ? 6.626 -7.829 -2.619 1.00 86.44 97 HIS A O 1
ATOM 744 N N . GLU A 1 98 ? 8.322 -6.387 -2.378 1.00 86.50 98 GLU A N 1
ATOM 745 C CA . GLU A 1 98 ? 8.933 -6.954 -1.181 1.00 86.50 98 GLU A CA 1
ATOM 746 C C . GLU A 1 98 ? 7.928 -7.032 -0.021 1.00 86.50 98 GLU A C 1
ATOM 748 O O . GLU A 1 98 ? 7.893 -8.021 0.706 1.00 86.50 98 GLU A O 1
ATOM 753 N N . LEU A 1 99 ? 7.009 -6.061 0.100 1.00 89.75 99 LEU A N 1
ATOM 754 C CA . LEU A 1 99 ? 5.954 -6.076 1.126 1.00 89.75 99 LEU A CA 1
ATOM 755 C C . LEU A 1 99 ? 5.027 -7.295 1.018 1.00 89.75 99 LEU A C 1
ATOM 757 O O . LEU A 1 99 ? 4.364 -7.650 1.993 1.00 89.75 99 LEU A O 1
ATOM 761 N N . THR A 1 100 ? 4.959 -7.953 -0.141 1.00 90.19 100 THR A N 1
ATOM 762 C CA . THR A 1 100 ? 4.128 -9.151 -0.306 1.00 90.19 100 THR A CA 1
ATOM 763 C C . THR A 1 100 ? 4.631 -10.331 0.529 1.00 90.19 100 THR A C 1
ATOM 765 O O . THR A 1 100 ? 3.829 -11.190 0.912 1.00 90.19 100 THR A O 1
ATOM 768 N N . GLU A 1 101 ? 5.916 -10.355 0.891 1.00 88.88 101 GLU A N 1
ATOM 769 C CA . GLU A 1 101 ? 6.507 -11.397 1.733 1.00 88.88 101 GLU A CA 1
ATOM 770 C C . GLU A 1 101 ? 5.940 -11.386 3.155 1.00 88.88 101 GLU A C 1
ATOM 772 O O . GLU A 1 101 ? 5.863 -12.437 3.799 1.00 88.88 101 GLU A O 1
ATOM 777 N N . LEU A 1 102 ? 5.429 -10.240 3.621 1.00 89.69 102 LEU A N 1
ATOM 778 C CA . LEU A 1 102 ? 4.783 -10.107 4.927 1.00 89.69 102 LEU A CA 1
ATOM 779 C C . LEU A 1 102 ? 3.644 -11.118 5.120 1.00 89.69 102 LEU A C 1
ATOM 781 O O . LEU A 1 102 ? 3.442 -11.613 6.227 1.00 89.69 102 LEU A O 1
ATOM 785 N N . ALA A 1 103 ? 2.919 -11.480 4.058 1.00 90.94 103 ALA A N 1
ATOM 786 C CA . ALA A 1 103 ? 1.834 -12.459 4.140 1.00 90.94 1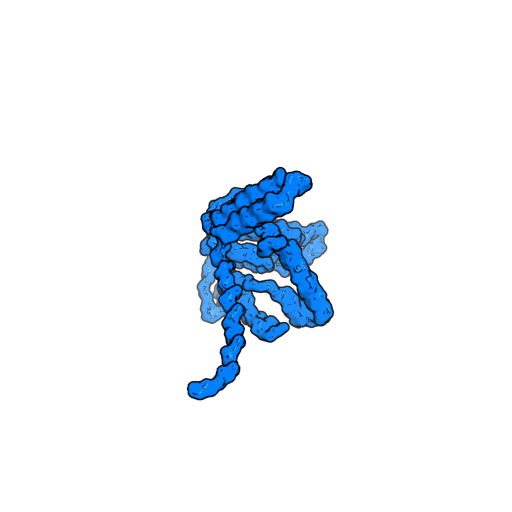03 ALA A CA 1
ATOM 787 C C . ALA A 1 103 ? 2.308 -13.880 4.509 1.00 90.94 103 ALA A C 1
ATOM 789 O O . ALA A 1 103 ? 1.496 -14.692 4.953 1.00 90.94 103 ALA A O 1
ATOM 790 N N . SER A 1 104 ? 3.598 -14.193 4.336 1.00 88.38 104 SER A N 1
ATOM 791 C CA . SER A 1 104 ? 4.171 -15.489 4.721 1.00 88.38 104 SER A CA 1
ATOM 792 C C . SER A 1 104 ? 4.429 -15.600 6.229 1.00 88.38 104 SER A C 1
ATOM 794 O O . SER A 1 104 ? 4.249 -16.672 6.806 1.00 88.38 104 SER A O 1
ATOM 796 N N . THR A 1 105 ? 4.773 -14.483 6.877 1.00 88.88 105 THR A N 1
ATOM 797 C CA . THR A 1 105 ? 5.139 -14.424 8.304 1.00 88.88 105 THR A CA 1
ATOM 798 C C . THR A 1 105 ? 3.982 -13.946 9.182 1.00 88.88 105 THR A C 1
ATOM 800 O O . THR A 1 105 ? 3.833 -14.372 10.328 1.00 88.88 105 THR A O 1
ATOM 803 N N . PHE A 1 106 ? 3.126 -13.069 8.655 1.00 91.25 106 PHE A N 1
ATOM 804 C CA . PHE A 1 106 ? 2.051 -12.425 9.399 1.00 91.25 106 PHE A CA 1
ATOM 805 C C . PHE A 1 106 ? 0.681 -12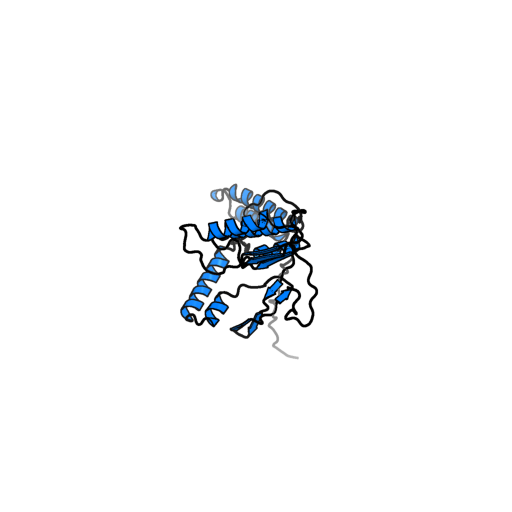.983 8.981 1.00 91.25 106 PHE A C 1
ATOM 807 O O . PHE A 1 106 ? 0.131 -12.578 7.956 1.00 91.25 106 PHE A O 1
ATOM 814 N N . PRO A 1 107 ? 0.049 -13.857 9.789 1.00 92.00 107 PRO A N 1
ATOM 815 C CA . PRO A 1 107 ? -1.114 -14.653 9.372 1.00 92.00 107 PRO A CA 1
ATOM 816 C C . PRO A 1 107 ? -2.380 -13.839 9.061 1.00 92.00 107 PRO A C 1
ATOM 818 O O . PRO A 1 107 ? -3.344 -14.370 8.507 1.00 92.00 107 PRO A O 1
ATOM 821 N N . ARG A 1 108 ? -2.427 -12.556 9.445 1.00 94.12 108 ARG A N 1
ATOM 822 C CA . ARG A 1 108 ? -3.559 -11.664 9.143 1.00 94.12 108 ARG A CA 1
ATOM 823 C C . ARG A 1 108 ? -3.336 -10.798 7.911 1.00 94.12 108 ARG A C 1
ATOM 825 O O . ARG A 1 108 ? -4.288 -10.161 7.463 1.00 94.12 108 ARG A O 1
ATOM 832 N N . ILE A 1 109 ? -2.120 -10.779 7.377 1.00 95.88 109 ILE A N 1
ATOM 833 C CA . ILE A 1 109 ? -1.804 -10.097 6.129 1.00 95.88 109 ILE A CA 1
ATOM 834 C C . ILE A 1 109 ? -2.174 -11.031 4.980 1.00 95.88 109 ILE A C 1
ATOM 836 O O . ILE A 1 109 ? -1.910 -12.231 5.008 1.00 95.88 109 ILE A O 1
ATOM 840 N N . LYS A 1 110 ? -2.865 -10.483 3.983 1.00 96.75 110 LYS A N 1
ATOM 841 C CA . LYS A 1 110 ? -3.307 -11.221 2.801 1.00 96.75 110 LYS A CA 1
ATOM 842 C C . LYS A 1 110 ? -3.013 -10.392 1.568 1.00 96.75 110 LYS A C 1
ATOM 844 O O . LYS A 1 110 ? -3.476 -9.257 1.479 1.00 96.75 110 LYS A O 1
ATOM 849 N N . ASN A 1 111 ? -2.310 -10.991 0.617 1.00 96.69 111 ASN A N 1
ATOM 850 C CA . ASN A 1 111 ? -2.008 -10.340 -0.648 1.00 96.69 111 ASN A CA 1
ATOM 851 C C . ASN A 1 111 ? -3.207 -10.391 -1.590 1.00 96.69 111 ASN A C 1
ATOM 853 O O . ASN A 1 111 ? -3.874 -11.423 -1.724 1.00 96.69 111 ASN A O 1
ATOM 857 N N . TYR A 1 112 ? -3.435 -9.267 -2.254 1.00 95.69 112 TYR A N 1
ATOM 858 C CA . TYR A 1 112 ? -4.367 -9.121 -3.357 1.00 95.69 112 TYR A CA 1
ATOM 859 C C . TYR A 1 112 ? -3.722 -8.241 -4.423 1.00 95.69 112 TYR A C 1
ATOM 861 O O . TYR A 1 112 ? -2.971 -7.323 -4.099 1.00 95.69 112 TYR A O 1
ATOM 869 N N . HIS A 1 113 ? -4.060 -8.480 -5.685 1.00 93.25 113 HIS A N 1
ATOM 870 C CA . HIS A 1 113 ? -3.592 -7.681 -6.813 1.00 93.25 113 HIS A CA 1
ATOM 871 C C . HIS A 1 113 ? -4.737 -7.389 -7.788 1.00 93.25 113 HIS A C 1
ATOM 873 O O . HIS A 1 113 ? -5.774 -8.061 -7.796 1.00 93.25 113 HIS A O 1
ATOM 879 N N . VAL A 1 114 ? -4.551 -6.379 -8.637 1.00 90.19 114 VAL A N 1
ATOM 880 C CA . VAL A 1 114 ? -5.449 -6.116 -9.767 1.00 90.19 114 VAL A CA 1
ATOM 881 C C . VAL A 1 114 ? -5.094 -7.085 -10.891 1.00 90.19 114 VAL A C 1
ATOM 883 O O . VAL A 1 114 ? -3.975 -7.071 -11.388 1.00 90.19 114 VAL A O 1
ATOM 886 N N . ALA A 1 115 ? -6.045 -7.918 -11.303 1.00 87.31 115 ALA A N 1
ATOM 887 C CA . ALA A 1 115 ? -5.849 -8.932 -12.324 1.00 87.31 115 ALA A CA 1
ATOM 888 C C . ALA A 1 115 ? -5.533 -8.311 -13.687 1.00 87.31 115 ALA A C 1
ATOM 890 O O . ALA A 1 115 ? -6.196 -7.375 -14.160 1.00 87.31 115 ALA A O 1
ATOM 891 N N . VAL A 1 116 ? -4.546 -8.914 -14.335 1.00 86.31 116 VAL A N 1
ATOM 892 C CA . VAL A 1 116 ? -4.014 -8.501 -15.623 1.00 86.31 116 VAL A CA 1
ATOM 893 C C . VAL A 1 116 ? -4.107 -9.670 -16.598 1.00 86.31 116 VAL A C 1
ATOM 895 O O . VAL A 1 116 ? -3.845 -10.813 -16.231 1.00 86.31 116 VAL A O 1
ATOM 898 N N . LYS A 1 117 ? -4.494 -9.395 -17.847 1.00 83.75 117 LYS A N 1
ATOM 899 C CA . LYS A 1 117 ? -4.457 -10.373 -18.940 1.00 83.75 117 LYS A CA 1
ATOM 900 C C . LYS A 1 117 ? -3.404 -9.962 -19.964 1.00 83.75 117 LYS A C 1
ATOM 902 O O . LYS A 1 117 ? -3.536 -8.911 -20.591 1.00 83.75 117 LYS A O 1
ATOM 907 N N . GLU A 1 118 ? -2.391 -10.802 -20.146 1.00 79.81 118 GLU A N 1
ATOM 908 C CA . GLU A 1 118 ? -1.402 -10.661 -21.218 1.00 79.81 118 GLU A CA 1
ATOM 909 C C . GLU A 1 118 ? -1.969 -11.244 -22.526 1.00 79.81 118 GLU A C 1
ATOM 911 O O . GLU A 1 118 ? -2.558 -12.327 -22.541 1.00 79.81 118 GLU A O 1
ATOM 916 N N . SER A 1 119 ? -1.823 -10.517 -23.634 1.00 78.81 119 SER A N 1
ATOM 917 C CA . SER A 1 119 ? -2.198 -10.989 -24.969 1.00 78.81 119 SER A CA 1
ATOM 918 C C . SER A 1 119 ? -1.167 -10.537 -25.989 1.00 78.81 119 SER A C 1
ATOM 920 O O . SER A 1 119 ? -1.134 -9.352 -26.333 1.00 78.81 119 SER A O 1
ATOM 922 N N . GLN A 1 120 ? -0.372 -11.496 -26.479 1.00 74.25 120 GLN A N 1
ATOM 923 C CA . GLN A 1 120 ? 0.731 -11.356 -27.443 1.00 74.25 120 GLN A CA 1
ATOM 924 C C . GLN A 1 120 ? 1.800 -10.339 -27.016 1.00 74.25 120 GLN A C 1
ATOM 926 O O . GLN A 1 120 ? 2.916 -10.724 -26.701 1.00 74.25 120 GLN A O 1
ATOM 931 N N . ASP A 1 121 ? 1.441 -9.058 -26.992 1.00 71.12 121 ASP A N 1
ATOM 932 C CA . ASP A 1 121 ? 2.328 -7.920 -26.754 1.00 71.12 121 ASP A CA 1
ATOM 933 C C . ASP A 1 121 ? 1.605 -6.721 -26.100 1.00 71.12 121 ASP A C 1
ATOM 935 O O . ASP A 1 121 ? 2.076 -5.574 -26.125 1.00 71.12 121 ASP A O 1
ATOM 939 N N . THR A 1 122 ? 0.408 -6.981 -25.567 1.00 70.12 122 THR A N 1
ATOM 940 C CA . THR A 1 122 ? -0.474 -6.005 -24.924 1.00 70.12 122 THR A CA 1
ATOM 941 C C . THR A 1 122 ? -0.956 -6.524 -23.581 1.00 70.12 122 THR A C 1
ATOM 943 O O . THR A 1 122 ? -1.111 -7.727 -23.366 1.00 70.12 122 THR A O 1
ATOM 946 N N . VAL A 1 123 ? -1.183 -5.582 -22.676 1.00 80.75 123 VAL A N 1
ATOM 947 C CA . VAL A 1 123 ? -1.654 -5.834 -21.323 1.00 80.75 123 VAL A CA 1
ATOM 948 C C . VAL A 1 123 ? -3.061 -5.266 -21.191 1.00 80.75 123 VAL A C 1
ATOM 950 O O . VAL A 1 123 ? -3.297 -4.109 -21.528 1.00 80.75 123 VAL A O 1
ATOM 953 N N . ILE A 1 124 ? -4.000 -6.078 -20.709 1.00 82.25 124 ILE A N 1
ATOM 954 C CA . ILE A 1 124 ? -5.384 -5.665 -20.467 1.00 82.25 124 ILE A CA 1
ATOM 955 C C . ILE A 1 124 ? -5.641 -5.696 -18.960 1.00 82.25 124 ILE A C 1
ATOM 957 O O . ILE A 1 124 ? -5.604 -6.756 -18.333 1.00 82.25 124 ILE A O 1
ATOM 961 N N . PHE A 1 125 ? -5.937 -4.532 -18.382 1.00 83.94 125 PHE A N 1
ATOM 962 C CA . PHE A 1 125 ? -6.311 -4.401 -16.974 1.00 83.94 125 PHE A CA 1
ATOM 963 C C . PHE A 1 125 ? -7.771 -4.806 -16.780 1.00 83.94 125 PHE A C 1
ATOM 965 O O . PHE A 1 125 ? -8.681 -4.113 -17.235 1.00 83.94 125 PHE A O 1
ATOM 972 N N . LEU A 1 126 ? -8.009 -5.916 -16.079 1.00 86.62 126 LEU A N 1
ATOM 973 C CA . LEU A 1 126 ? -9.354 -6.481 -15.914 1.00 86.62 126 LEU A CA 1
ATOM 974 C C . LEU A 1 126 ? -10.193 -5.756 -14.849 1.00 86.62 126 LEU A C 1
ATOM 976 O O . LEU A 1 126 ? -11.348 -6.120 -14.644 1.00 86.62 126 LEU A O 1
ATOM 980 N N . ARG A 1 127 ? -9.615 -4.768 -14.141 1.00 88.06 127 ARG A N 1
ATOM 981 C CA . ARG A 1 127 ? -10.226 -4.050 -12.998 1.00 88.06 127 ARG A CA 1
ATOM 982 C C . ARG A 1 127 ? -10.821 -4.989 -11.936 1.00 88.06 127 ARG A C 1
ATOM 984 O O . ARG A 1 127 ? -11.748 -4.627 -11.219 1.00 88.06 127 ARG A O 1
ATOM 991 N N . LYS A 1 128 ? -10.290 -6.207 -11.845 1.00 91.25 128 LYS A N 1
ATOM 992 C CA . LYS A 1 128 ? -10.753 -7.259 -10.943 1.00 91.25 128 LYS A CA 1
ATOM 993 C C . LYS A 1 128 ? -9.689 -7.499 -9.888 1.00 91.25 128 LYS A C 1
ATOM 995 O O . LYS A 1 128 ? -8.563 -7.813 -10.242 1.00 91.25 128 LYS A O 1
ATOM 1000 N N . ILE A 1 129 ? -10.043 -7.405 -8.613 1.00 93.38 129 ILE A N 1
ATOM 1001 C CA . ILE A 1 129 ? -9.135 -7.773 -7.523 1.00 93.38 129 ILE A CA 1
ATOM 1002 C C . ILE A 1 129 ? -9.115 -9.298 -7.379 1.00 93.38 129 ILE A C 1
ATOM 1004 O O . ILE A 1 129 ? -10.175 -9.926 -7.337 1.00 93.38 129 ILE A O 1
ATOM 1008 N N . SER A 1 130 ? -7.924 -9.891 -7.329 1.00 93.44 130 SER A N 1
ATOM 1009 C CA . SER A 1 130 ? -7.713 -11.335 -7.163 1.00 93.44 130 SER A CA 1
ATOM 1010 C C . SER A 1 130 ? -6.751 -11.609 -6.003 1.00 93.44 130 SER A C 1
ATOM 1012 O O . SER A 1 130 ? -5.883 -10.778 -5.735 1.00 93.44 130 SER A O 1
ATOM 1014 N N . PRO A 1 131 ? -6.918 -12.727 -5.273 1.00 94.88 131 PRO A N 1
ATOM 1015 C CA . PRO A 1 131 ? -6.013 -13.092 -4.188 1.00 94.88 131 PRO A CA 1
ATOM 1016 C C . PRO A 1 131 ? -4.626 -13.469 -4.721 1.00 94.88 131 PRO A C 1
ATOM 1018 O O . PRO A 1 131 ? -4.497 -13.954 -5.844 1.00 94.88 131 PRO A O 1
ATOM 1021 N N . GLY A 1 132 ? -3.612 -13.293 -3.876 1.00 92.75 132 GLY A N 1
ATOM 1022 C CA . GLY A 1 132 ? -2.210 -13.562 -4.191 1.00 92.75 132 GLY A CA 1
ATOM 1023 C C . GLY A 1 132 ? -1.408 -12.287 -4.478 1.00 92.75 132 GLY A C 1
ATOM 1024 O O . GLY A 1 132 ? -2.001 -11.225 -4.702 1.00 92.75 132 GLY A O 1
ATOM 1025 N N . PRO A 1 133 ? -0.066 -12.370 -4.429 1.00 88.88 133 PRO A N 1
ATOM 1026 C CA . PRO A 1 133 ? 0.810 -11.268 -4.822 1.00 88.88 133 PRO A CA 1
ATOM 1027 C C . PRO A 1 133 ? 0.675 -10.970 -6.324 1.00 88.88 133 PRO A C 1
ATOM 1029 O O . PRO A 1 133 ? 0.089 -11.750 -7.070 1.00 88.88 133 PRO A O 1
ATOM 1032 N N . SER A 1 134 ? 1.198 -9.826 -6.766 1.00 79.75 134 SER A N 1
ATOM 1033 C CA . SER A 1 134 ? 1.381 -9.568 -8.199 1.00 79.75 134 SER A CA 1
ATOM 1034 C C . SER A 1 134 ? 2.656 -10.255 -8.675 1.00 79.75 134 SER A C 1
ATOM 1036 O O . SER A 1 134 ? 3.695 -10.054 -8.060 1.00 79.75 134 SER A O 1
ATOM 1038 N N . ASP A 1 135 ? 2.607 -10.989 -9.784 1.00 66.94 135 ASP A N 1
ATOM 1039 C CA . ASP A 1 135 ? 3.766 -11.750 -10.275 1.00 66.94 135 ASP A CA 1
ATOM 1040 C C . ASP A 1 135 ? 4.796 -10.887 -11.029 1.00 66.94 135 ASP A C 1
ATOM 1042 O O . ASP A 1 135 ? 5.914 -11.337 -11.281 1.00 66.94 135 ASP A O 1
ATOM 1046 N N . ARG A 1 136 ? 4.415 -9.675 -11.474 1.00 69.62 136 ARG A N 1
ATOM 1047 C CA . ARG A 1 136 ? 5.230 -8.818 -12.359 1.00 69.62 136 ARG A CA 1
ATOM 1048 C C . ARG A 1 136 ? 4.938 -7.327 -12.193 1.00 69.62 136 ARG A C 1
ATOM 1050 O O . ARG A 1 136 ? 3.826 -6.936 -11.831 1.00 69.62 136 ARG A O 1
ATOM 1057 N N . SER A 1 137 ? 5.923 -6.503 -12.557 1.00 75.38 137 SER A N 1
ATOM 1058 C CA . SER A 1 137 ? 5.742 -5.070 -12.814 1.00 75.38 137 SER A CA 1
ATOM 1059 C C . SER A 1 137 ? 5.423 -4.832 -14.291 1.00 75.38 137 SER A C 1
ATOM 1061 O O . SER A 1 137 ? 6.092 -5.359 -15.180 1.00 75.38 137 SER A O 1
ATOM 1063 N N . TYR A 1 138 ? 4.401 -4.019 -14.562 1.00 80.94 138 TYR A N 1
ATOM 1064 C CA . TYR A 1 138 ? 3.912 -3.740 -15.919 1.00 80.94 138 TYR A CA 1
ATOM 1065 C C . TYR A 1 138 ? 4.253 -2.321 -16.399 1.00 80.94 138 TYR A C 1
ATOM 1067 O O . TYR A 1 138 ? 3.598 -1.796 -17.299 1.00 80.94 138 TYR A O 1
ATOM 1075 N N . GLY A 1 139 ? 5.260 -1.671 -15.801 1.00 84.88 139 GLY A N 1
ATOM 1076 C CA . GLY A 1 139 ? 5.577 -0.260 -16.060 1.00 84.88 139 GLY A CA 1
ATOM 1077 C C . GLY A 1 139 ? 5.828 0.0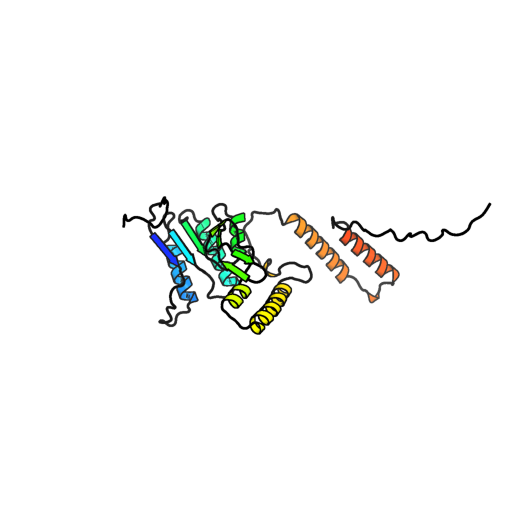64 -17.539 1.00 84.88 139 GLY A C 1
ATOM 1078 O O . GLY A 1 139 ? 5.245 1.006 -18.076 1.00 84.88 139 GLY A O 1
ATOM 1079 N N . LEU A 1 140 ? 6.625 -0.753 -18.238 1.00 86.94 140 LEU A N 1
ATOM 1080 C CA . LEU A 1 140 ? 6.908 -0.551 -19.668 1.00 86.94 140 LEU A CA 1
ATOM 1081 C C . LEU A 1 140 ? 5.677 -0.799 -20.553 1.00 86.94 140 LEU A C 1
ATOM 1083 O O . LEU A 1 140 ? 5.503 -0.151 -21.584 1.00 86.94 140 LEU A O 1
ATOM 1087 N N . GLN A 1 141 ? 4.808 -1.726 -20.158 1.00 85.06 141 GLN A N 1
ATOM 1088 C CA . GLN A 1 141 ? 3.576 -2.053 -20.868 1.00 85.06 141 GLN A CA 1
ATOM 1089 C C . GLN A 1 141 ? 2.534 -0.945 -20.685 1.00 85.06 141 GLN A C 1
ATOM 1091 O O . GLN A 1 141 ? 1.885 -0.562 -21.656 1.00 85.06 141 GLN A O 1
ATOM 1096 N N . VAL A 1 142 ? 2.425 -0.371 -19.481 1.00 85.69 142 VAL A N 1
ATOM 1097 C CA . VAL A 1 142 ? 1.613 0.829 -19.215 1.00 85.69 142 VAL A CA 1
ATOM 1098 C C . VAL A 1 142 ? 2.113 2.005 -20.047 1.00 85.69 142 VAL A C 1
ATOM 1100 O O . VAL A 1 142 ? 1.311 2.675 -20.690 1.00 85.69 142 VAL A O 1
ATOM 1103 N N . ALA A 1 143 ? 3.428 2.220 -20.113 1.00 87.19 143 ALA A N 1
ATOM 1104 C CA . ALA A 1 143 ? 4.016 3.269 -20.941 1.00 87.19 143 ALA A CA 1
ATOM 1105 C C . ALA A 1 143 ? 3.695 3.088 -22.440 1.00 87.19 143 ALA A C 1
ATOM 1107 O O . ALA A 1 143 ? 3.337 4.050 -23.119 1.00 87.19 143 ALA A O 1
ATOM 1108 N N . LYS A 1 144 ? 3.744 1.849 -22.951 1.00 87.38 144 LYS A N 1
ATOM 1109 C CA . LYS A 1 144 ? 3.325 1.525 -24.326 1.00 87.38 144 LYS A CA 1
ATOM 1110 C C . LYS A 1 144 ? 1.841 1.843 -24.557 1.00 87.38 144 LYS A C 1
ATOM 1112 O O . LYS A 1 144 ? 1.504 2.431 -25.579 1.00 87.38 144 LYS A O 1
ATOM 1117 N N . LEU A 1 145 ? 0.964 1.496 -23.611 1.00 85.44 145 LEU A N 1
ATOM 1118 C CA . LEU A 1 145 ? -0.472 1.812 -23.675 1.00 85.44 145 LEU A CA 1
ATOM 1119 C C . LEU A 1 145 ? -0.753 3.319 -23.597 1.00 85.44 145 LEU A C 1
ATOM 1121 O O . LEU A 1 145 ? -1.690 3.792 -24.231 1.00 85.44 145 LEU A O 1
ATOM 1125 N N . ALA A 1 146 ? 0.069 4.070 -22.860 1.00 89.31 146 ALA A N 1
ATOM 1126 C CA . ALA A 1 146 ? 0.001 5.528 -22.779 1.00 89.31 146 ALA A CA 1
ATOM 1127 C C . ALA A 1 1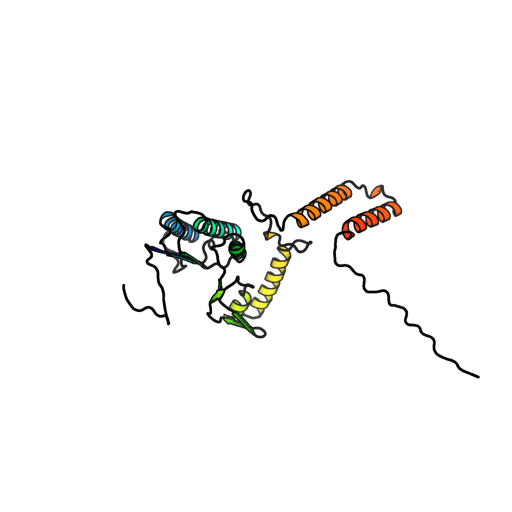46 ? 0.468 6.233 -24.068 1.00 89.31 146 ALA A C 1
ATOM 1129 O O . ALA A 1 146 ? 0.347 7.451 -24.172 1.00 89.31 146 ALA A O 1
ATOM 1130 N N . GLY A 1 147 ? 0.987 5.486 -25.049 1.00 90.62 147 GLY A N 1
ATOM 1131 C CA . GLY A 1 147 ? 1.415 6.026 -26.337 1.00 90.62 147 GLY A CA 1
ATOM 1132 C C . GLY A 1 147 ? 2.830 6.601 -26.337 1.00 90.62 147 GLY A C 1
ATOM 1133 O O . GLY A 1 147 ? 3.138 7.432 -27.189 1.00 90.62 147 GLY A O 1
ATOM 1134 N N . LEU A 1 148 ? 3.701 6.182 -25.407 1.00 93.38 148 LEU A N 1
ATOM 1135 C CA . LEU A 1 148 ? 5.109 6.581 -25.465 1.00 93.38 148 LEU A CA 1
ATOM 1136 C C . LEU A 1 148 ? 5.775 6.046 -26.748 1.00 93.38 148 LEU A C 1
ATOM 1138 O O . LEU A 1 148 ? 5.466 4.925 -27.172 1.00 93.38 148 LEU A O 1
ATOM 1142 N N . PRO A 1 149 ? 6.716 6.802 -27.349 1.00 95.88 149 PRO A N 1
ATOM 1143 C CA . PRO A 1 149 ? 7.351 6.395 -28.596 1.00 95.88 149 PRO A CA 1
ATOM 1144 C C . PRO A 1 149 ? 8.045 5.025 -28.490 1.00 95.88 149 PRO A C 1
ATOM 1146 O O . PRO A 1 149 ? 8.707 4.752 -27.478 1.00 95.88 149 PRO A O 1
ATOM 1149 N N . PRO A 1 150 ? 7.951 4.156 -29.517 1.00 91.94 150 PRO A N 1
ATOM 1150 C CA . PRO A 1 150 ? 8.554 2.823 -29.486 1.00 91.94 150 PRO A CA 1
ATOM 1151 C C . PRO A 1 150 ? 10.058 2.828 -29.192 1.00 91.94 150 PRO A C 1
ATOM 1153 O O . PRO A 1 150 ? 10.543 1.936 -28.492 1.00 91.94 150 PRO A O 1
ATOM 1156 N N . GLU A 1 151 ? 10.802 3.832 -29.667 1.00 94.38 151 GLU A N 1
ATOM 1157 C CA . GLU A 1 151 ? 12.228 3.979 -29.369 1.00 94.38 151 GLU A CA 1
ATOM 1158 C C . GLU A 1 151 ? 12.510 4.204 -27.877 1.00 94.38 151 GLU A C 1
ATOM 1160 O O . GLU A 1 151 ? 13.476 3.641 -27.354 1.00 94.38 151 GLU A O 1
ATOM 1165 N N . VAL A 1 152 ? 11.640 4.937 -27.171 1.00 95.12 152 VAL A N 1
ATOM 1166 C CA . VAL A 1 152 ? 11.745 5.158 -25.720 1.00 95.12 152 VAL A CA 1
ATOM 1167 C C . VAL A 1 152 ? 11.486 3.852 -24.980 1.00 95.12 152 VAL A C 1
ATOM 1169 O O . VAL A 1 152 ? 12.270 3.478 -24.111 1.00 95.12 152 VAL A O 1
ATOM 1172 N N . ILE A 1 153 ? 10.439 3.111 -25.362 1.00 91.25 153 ILE A N 1
ATOM 1173 C CA . ILE A 1 153 ? 10.115 1.813 -24.749 1.00 91.25 153 ILE A CA 1
ATOM 1174 C C . ILE A 1 153 ? 11.245 0.803 -24.969 1.00 91.25 153 ILE A C 1
ATOM 1176 O O . ILE A 1 153 ? 11.631 0.097 -24.035 1.00 91.25 153 ILE A O 1
ATOM 1180 N N . ARG A 1 154 ? 11.809 0.746 -26.183 1.00 90.44 154 ARG A N 1
ATOM 1181 C CA . ARG A 1 154 ? 12.946 -0.129 -26.495 1.00 90.44 154 ARG A CA 1
ATOM 1182 C C . ARG A 1 154 ? 14.152 0.221 -25.629 1.00 90.44 154 ARG A C 1
ATOM 1184 O O . ARG A 1 154 ? 14.736 -0.672 -25.020 1.00 90.44 154 ARG A O 1
ATOM 1191 N N . ARG A 1 155 ? 14.489 1.509 -25.525 1.00 92.44 155 ARG A N 1
ATOM 1192 C CA . ARG A 1 155 ? 15.616 1.957 -24.704 1.00 92.44 155 ARG A CA 1
ATOM 1193 C C . ARG A 1 155 ? 15.393 1.675 -23.219 1.00 92.44 155 ARG A C 1
ATOM 1195 O O . ARG A 1 155 ? 16.302 1.196 -22.550 1.00 92.44 155 ARG A O 1
ATOM 1202 N N . ALA A 1 156 ? 14.193 1.929 -22.709 1.00 89.38 156 ALA A N 1
ATOM 1203 C CA . ALA A 1 156 ? 13.846 1.658 -21.319 1.00 89.38 156 ALA A CA 1
ATOM 1204 C C . ALA A 1 156 ? 13.935 0.158 -20.991 1.00 89.38 156 ALA A C 1
ATOM 1206 O O . ALA A 1 156 ? 14.407 -0.201 -19.917 1.00 89.38 156 ALA A O 1
ATOM 1207 N N . ARG A 1 157 ? 13.573 -0.723 -21.936 1.00 88.25 157 ARG A N 1
ATOM 1208 C CA . ARG A 1 157 ? 13.744 -2.178 -21.801 1.00 88.25 157 ARG A CA 1
ATOM 1209 C C . ARG A 1 157 ? 15.212 -2.594 -21.705 1.00 88.25 157 ARG A C 1
ATOM 1211 O O . ARG A 1 157 ? 15.545 -3.425 -20.870 1.00 88.25 157 ARG A O 1
ATOM 1218 N N . GLU A 1 158 ? 16.083 -2.016 -22.532 1.00 86.31 158 GLU A N 1
ATOM 1219 C CA . GLU A 1 158 ? 17.532 -2.262 -22.455 1.00 86.31 158 GLU A CA 1
ATOM 1220 C C . GLU A 1 158 ? 18.113 -1.808 -21.110 1.00 86.31 158 GLU A C 1
ATOM 1222 O O . GLU A 1 158 ? 18.929 -2.510 -20.519 1.00 86.31 158 GLU A O 1
ATOM 1227 N N . ILE A 1 159 ? 17.692 -0.636 -20.622 1.00 87.19 159 ILE A N 1
ATOM 1228 C CA . ILE A 1 159 ? 18.135 -0.106 -19.328 1.00 87.19 159 ILE A CA 1
ATOM 1229 C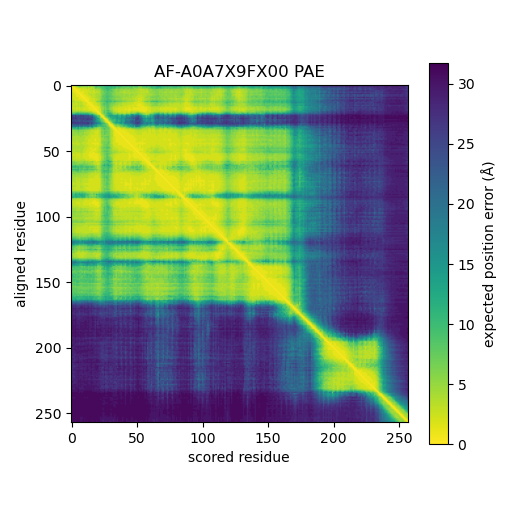 C . ILE A 1 159 ? 17.660 -1.011 -18.190 1.00 87.19 159 ILE A C 1
ATOM 1231 O O . ILE A 1 159 ? 18.480 -1.386 -17.357 1.00 87.19 159 ILE A O 1
ATOM 1235 N N . LEU A 1 160 ? 16.380 -1.397 -18.179 1.00 83.12 160 LEU A N 1
ATOM 1236 C CA . LEU A 1 160 ? 15.813 -2.287 -17.164 1.00 83.12 160 LEU A CA 1
ATOM 1237 C C . LEU A 1 160 ? 16.576 -3.615 -17.098 1.00 83.12 160 LEU A C 1
ATOM 1239 O O . LEU A 1 160 ? 17.017 -4.006 -16.027 1.00 83.12 160 LEU A O 1
ATOM 1243 N N . PHE A 1 161 ? 16.831 -4.238 -18.252 1.00 81.31 161 PHE A N 1
ATOM 1244 C CA . PHE A 1 161 ? 17.597 -5.483 -18.329 1.00 81.31 161 PHE A CA 1
ATOM 1245 C C . PHE A 1 161 ? 19.008 -5.357 -17.733 1.00 81.31 161 PHE A C 1
ATOM 1247 O O . PHE A 1 161 ? 19.511 -6.284 -17.101 1.00 81.31 161 PHE A O 1
ATOM 1254 N N . ASN A 1 162 ? 19.663 -4.209 -17.927 1.00 78.25 162 ASN A N 1
ATOM 1255 C CA . ASN A 1 162 ? 20.981 -3.961 -17.348 1.00 78.25 162 ASN A CA 1
ATOM 1256 C C . ASN A 1 162 ? 20.912 -3.705 -15.837 1.00 78.25 162 ASN A C 1
ATOM 1258 O O . ASN A 1 162 ? 21.796 -4.163 -15.123 1.00 78.25 162 ASN A O 1
ATOM 1262 N N . LEU A 1 163 ? 19.889 -2.994 -15.350 1.00 76.12 163 LEU A N 1
ATOM 1263 C CA . LEU A 1 163 ? 19.689 -2.750 -13.918 1.00 76.12 163 LEU A CA 1
ATOM 1264 C C . LEU A 1 163 ? 19.401 -4.053 -13.170 1.00 76.12 163 LEU A C 1
ATOM 1266 O O . LEU A 1 163 ? 20.093 -4.346 -12.203 1.00 76.12 163 LEU A O 1
ATOM 1270 N N . GLU A 1 164 ? 18.494 -4.883 -13.688 1.00 73.12 164 GLU A N 1
ATOM 1271 C CA . GLU A 1 164 ? 18.205 -6.211 -13.130 1.00 73.12 164 GLU A CA 1
ATOM 1272 C C . GLU A 1 164 ? 19.470 -7.083 -13.098 1.00 73.12 164 GLU A C 1
ATOM 1274 O O . GLU A 1 164 ? 19.736 -7.768 -12.117 1.00 73.12 164 GLU A O 1
ATOM 1279 N N . LYS A 1 165 ? 20.316 -7.016 -14.135 1.00 71.75 165 LYS A N 1
ATOM 1280 C CA . LYS A 1 165 ? 21.613 -7.709 -14.141 1.00 71.75 165 LYS A CA 1
ATOM 1281 C C . LYS A 1 165 ? 22.626 -7.152 -13.148 1.00 71.75 165 LYS A C 1
ATOM 1283 O O . LYS A 1 165 ? 23.445 -7.919 -12.668 1.00 71.75 165 LYS A O 1
ATOM 1288 N N . LEU A 1 166 ? 22.627 -5.849 -12.878 1.00 60.78 166 LEU A N 1
ATOM 1289 C CA . LEU A 1 166 ? 23.524 -5.227 -11.896 1.00 60.78 166 LEU A CA 1
ATOM 1290 C C . LEU A 1 166 ? 23.082 -5.510 -10.457 1.00 60.78 166 LEU A C 1
ATOM 1292 O O . LEU A 1 166 ? 23.919 -5.545 -9.550 1.00 60.78 166 LEU A O 1
ATOM 1296 N N . GLU A 1 167 ? 21.780 -5.713 -10.268 1.00 57.69 167 GLU A N 1
ATOM 1297 C CA . GLU A 1 167 ? 21.161 -6.165 -9.027 1.00 57.69 167 GLU A CA 1
ATOM 1298 C C . GLU A 1 167 ? 21.342 -7.664 -8.796 1.00 57.69 167 GLU A C 1
ATOM 1300 O O . GLU A 1 167 ? 21.140 -8.116 -7.679 1.00 57.69 167 GLU A O 1
ATOM 1305 N N . ILE A 1 168 ? 21.774 -8.436 -9.791 1.00 51.72 168 ILE A N 1
ATOM 1306 C CA . ILE A 1 168 ? 22.118 -9.850 -9.652 1.00 51.72 168 ILE A CA 1
ATOM 1307 C C . ILE A 1 168 ? 23.651 -9.965 -9.594 1.00 51.72 168 ILE A C 1
ATOM 1309 O O . ILE A 1 168 ? 24.348 -9.534 -10.506 1.00 51.72 168 ILE A O 1
ATOM 1313 N N . ASP A 1 169 ? 24.213 -10.509 -8.511 1.00 51.47 169 ASP A N 1
ATOM 1314 C CA . ASP A 1 169 ? 25.672 -10.703 -8.417 1.00 51.47 169 ASP A CA 1
ATOM 1315 C C . ASP A 1 169 ? 26.159 -11.772 -9.423 1.00 51.47 169 ASP A C 1
ATOM 1317 O O . ASP A 1 169 ? 25.344 -12.528 -9.954 1.00 51.47 169 ASP A O 1
ATOM 1321 N N . GLU A 1 170 ? 27.474 -11.917 -9.655 1.00 46.38 170 GLU A N 1
ATOM 1322 C CA . GLU A 1 170 ? 28.038 -12.916 -10.604 1.00 46.38 170 GLU A CA 1
ATOM 1323 C C . GLU A 1 170 ? 27.629 -14.380 -10.307 1.00 46.38 170 GLU A C 1
ATOM 1325 O O . GLU A 1 170 ? 27.833 -15.275 -11.125 1.00 46.38 170 GLU A O 1
ATOM 1330 N N . GLN A 1 171 ? 27.001 -14.623 -9.155 1.00 46.03 171 GLN A N 1
ATOM 1331 C CA . GLN A 1 171 ? 26.462 -15.907 -8.707 1.00 46.03 171 GLN A CA 1
ATOM 1332 C C . GLN A 1 171 ? 24.934 -16.047 -8.871 1.00 46.03 171 GLN A C 1
ATOM 1334 O O . GLN A 1 171 ? 24.352 -17.000 -8.356 1.00 46.03 171 GLN A O 1
ATOM 1339 N N . GLY A 1 172 ? 24.251 -15.120 -9.554 1.00 45.88 172 GLY A N 1
ATOM 1340 C CA . GLY A 1 172 ? 22.817 -15.244 -9.846 1.00 45.88 172 GLY A CA 1
ATOM 1341 C C . GLY A 1 172 ? 21.877 -14.888 -8.685 1.00 45.88 172 GLY A C 1
ATOM 1342 O O . GLY A 1 172 ? 20.685 -15.177 -8.767 1.00 45.88 172 GLY A O 1
ATOM 1343 N N . LYS A 1 173 ? 22.383 -14.270 -7.607 1.00 44.03 173 LYS A N 1
ATOM 1344 C CA . LYS A 1 173 ? 21.586 -13.870 -6.432 1.00 44.03 173 LYS A CA 1
ATOM 1345 C C . LYS A 1 173 ? 21.237 -12.377 -6.465 1.00 44.03 173 LYS A C 1
ATOM 1347 O O . LYS A 1 173 ? 22.124 -11.583 -6.781 1.00 44.03 173 LYS A O 1
ATOM 1352 N N . PRO A 1 174 ? 20.010 -11.975 -6.083 1.00 47.12 174 PRO A N 1
ATOM 1353 C CA . PRO A 1 174 ? 19.659 -10.566 -5.947 1.00 47.12 174 PRO A CA 1
ATOM 1354 C C . PRO A 1 174 ? 20.469 -9.923 -4.806 1.00 47.12 174 PRO A C 1
ATOM 1356 O O . PRO A 1 174 ? 20.323 -10.281 -3.638 1.00 47.12 174 PRO A O 1
ATOM 1359 N N . ARG A 1 175 ? 21.322 -8.950 -5.137 1.00 51.28 175 ARG A N 1
ATOM 1360 C CA . ARG A 1 175 ? 22.107 -8.102 -4.221 1.00 51.28 175 ARG A CA 1
ATOM 1361 C C . ARG A 1 175 ? 21.233 -7.340 -3.223 1.00 51.28 175 ARG A C 1
ATOM 1363 O O . ARG A 1 175 ? 21.710 -6.975 -2.155 1.00 51.28 175 ARG A O 1
ATOM 1370 N N . LEU A 1 176 ? 19.957 -7.143 -3.548 1.00 46.38 176 LEU A N 1
ATOM 1371 C CA . LEU A 1 176 ? 18.977 -6.427 -2.730 1.00 46.38 176 LEU A CA 1
ATOM 1372 C C . LEU A 1 176 ? 18.512 -7.196 -1.477 1.00 46.38 176 LEU A C 1
ATOM 1374 O O . LEU A 1 176 ? 17.901 -6.594 -0.603 1.00 46.38 176 LEU A O 1
ATOM 1378 N N . ALA A 1 177 ? 18.829 -8.490 -1.342 1.00 39.84 177 ALA A N 1
ATOM 1379 C CA . ALA A 1 177 ? 18.355 -9.317 -0.224 1.00 39.84 177 ALA A CA 1
ATOM 1380 C C . ALA A 1 177 ? 19.246 -9.294 1.039 1.00 39.84 177 ALA A C 1
ATOM 1382 O O . ALA A 1 177 ? 18.941 -9.974 2.016 1.00 39.84 177 ALA A O 1
ATOM 1383 N N . TYR A 1 178 ? 20.355 -8.544 1.056 1.00 37.22 178 TYR A N 1
ATOM 1384 C CA . TYR A 1 178 ? 21.345 -8.625 2.140 1.00 37.22 178 TYR A CA 1
ATOM 1385 C C . TYR A 1 178 ? 21.828 -7.259 2.629 1.00 37.22 178 TYR A C 1
ATOM 1387 O O . TYR A 1 178 ? 23.015 -6.962 2.566 1.00 37.22 178 TYR A O 1
ATOM 1395 N N . HIS A 1 179 ? 20.951 -6.435 3.198 1.00 35.06 179 HIS A N 1
ATOM 1396 C CA . HIS A 1 179 ? 21.405 -5.387 4.118 1.00 35.06 179 HIS A CA 1
ATOM 1397 C C . HIS A 1 179 ? 20.554 -5.368 5.395 1.00 35.06 179 HIS A C 1
ATOM 1399 O O . HIS A 1 179 ? 19.544 -4.691 5.502 1.00 35.06 179 HIS A O 1
ATOM 1405 N N . GLN A 1 180 ? 21.015 -6.192 6.342 1.00 40.88 180 GLN A N 1
ATOM 1406 C CA . GLN A 1 180 ? 20.879 -6.123 7.803 1.00 40.88 180 GLN A CA 1
ATOM 1407 C C . GLN A 1 180 ? 19.608 -5.483 8.388 1.00 40.88 180 GLN A C 1
ATOM 1409 O O . GLN A 1 180 ? 19.569 -4.286 8.659 1.00 40.88 180 GLN A O 1
ATOM 1414 N N . VAL A 1 181 ? 18.673 -6.338 8.811 1.00 31.88 181 VAL A N 1
ATOM 1415 C CA . VAL A 1 181 ? 17.839 -6.062 9.987 1.00 31.88 181 VAL A CA 1
ATOM 1416 C C . VAL A 1 181 ? 18.229 -7.069 11.063 1.00 31.88 181 VAL A C 1
ATOM 1418 O O . VAL A 1 181 ? 17.931 -8.259 10.984 1.00 31.88 181 VAL A O 1
ATOM 1421 N N . ASN A 1 182 ? 18.986 -6.585 12.046 1.00 35.12 182 ASN A N 1
ATOM 1422 C CA . ASN A 1 182 ? 19.291 -7.335 13.254 1.00 35.12 182 ASN A CA 1
ATOM 1423 C C . ASN A 1 182 ? 18.013 -7.525 14.083 1.00 35.12 182 ASN A C 1
ATOM 1425 O O . ASN A 1 182 ? 17.267 -6.577 14.312 1.00 35.12 182 ASN A O 1
ATOM 1429 N N . ASN A 1 183 ? 17.873 -8.744 14.605 1.00 37.53 183 ASN A N 1
ATOM 1430 C CA . ASN A 1 183 ? 16.946 -9.190 15.645 1.00 37.53 183 ASN A CA 1
ATOM 1431 C C . ASN A 1 183 ? 15.449 -9.174 15.314 1.00 37.53 183 ASN A C 1
ATOM 1433 O O . ASN A 1 183 ? 14.725 -8.358 15.859 1.00 37.53 183 ASN A O 1
ATOM 1437 N N . TYR A 1 184 ? 14.981 -10.183 14.572 1.00 28.42 184 TYR A N 1
ATOM 1438 C CA . TYR A 1 184 ? 13.806 -10.997 14.934 1.00 28.42 184 TYR A CA 1
ATOM 1439 C C . TYR A 1 184 ? 13.868 -12.335 14.166 1.00 28.42 184 TYR A C 1
ATOM 1441 O O . TYR A 1 184 ? 13.922 -12.363 12.943 1.00 28.42 184 TYR A O 1
ATOM 1449 N N . GLN A 1 185 ? 13.884 -13.462 14.885 1.00 36.62 185 GLN A N 1
ATOM 1450 C CA . GLN A 1 185 ? 13.554 -14.792 14.345 1.00 36.62 185 GLN A CA 1
ATOM 1451 C C . GLN A 1 185 ? 12.064 -15.025 14.623 1.00 36.62 185 GLN A C 1
ATOM 1453 O O . GLN A 1 185 ? 11.639 -14.734 15.745 1.00 36.62 185 GLN A O 1
ATOM 1458 N N . PRO A 1 186 ? 11.262 -15.531 13.661 1.00 43.75 186 PRO A N 1
ATOM 1459 C CA . PRO A 1 186 ? 11.442 -16.911 13.200 1.00 43.75 186 PRO A CA 1
ATOM 1460 C C . PRO A 1 186 ? 11.032 -17.200 11.735 1.00 43.75 186 PRO A C 1
ATOM 1462 O O . PRO A 1 186 ? 9.887 -16.999 11.354 1.00 43.75 186 PRO A O 1
ATOM 1465 N N . ALA A 1 187 ? 11.941 -17.803 10.959 1.00 37.62 187 ALA A N 1
ATOM 1466 C CA . ALA A 1 187 ? 11.650 -18.820 9.930 1.00 37.62 187 ALA A CA 1
ATOM 1467 C C . ALA A 1 187 ? 12.976 -19.397 9.386 1.00 37.62 187 ALA A C 1
ATOM 1469 O O . ALA A 1 187 ? 13.332 -19.247 8.219 1.00 37.62 187 ALA A O 1
ATOM 1470 N N . GLN A 1 188 ? 13.741 -20.054 10.263 1.00 34.09 188 GLN A N 1
ATOM 1471 C CA . GLN A 1 188 ? 14.986 -20.769 9.943 1.00 34.09 188 GLN A CA 1
ATOM 1472 C C . GLN A 1 188 ? 14.721 -22.079 9.173 1.00 34.09 188 GLN A C 1
ATOM 1474 O O . GLN A 1 188 ? 15.079 -23.156 9.631 1.00 34.09 188 GLN A O 1
ATOM 1479 N N . LEU A 1 189 ? 14.070 -22.027 8.012 1.00 36.75 189 LEU A N 1
ATOM 1480 C CA . LEU A 1 189 ? 13.967 -23.199 7.124 1.00 36.75 189 LEU A CA 1
ATOM 1481 C C . LEU A 1 189 ? 14.761 -23.028 5.825 1.00 36.75 189 LEU A C 1
ATOM 1483 O O . LEU A 1 189 ? 15.150 -24.023 5.228 1.00 36.75 189 LEU A O 1
ATOM 1487 N N . TRP A 1 190 ? 15.113 -21.793 5.457 1.00 38.78 190 TRP A N 1
ATOM 1488 C CA . TRP A 1 190 ? 15.925 -21.489 4.269 1.00 38.78 190 TRP A CA 1
ATOM 1489 C C . TRP A 1 190 ? 17.413 -21.242 4.579 1.00 38.78 190 TRP A C 1
ATOM 1491 O O . TRP A 1 190 ? 18.219 -21.100 3.665 1.00 38.78 190 TRP A O 1
ATOM 1501 N N . LEU A 1 191 ? 17.786 -21.209 5.866 1.00 37.12 191 LEU A N 1
ATOM 1502 C CA . LEU A 1 191 ? 19.124 -20.810 6.327 1.00 37.12 191 LEU A CA 1
ATOM 1503 C C . LEU A 1 191 ? 20.145 -21.967 6.337 1.00 37.12 191 LEU A C 1
ATOM 1505 O O . LEU A 1 191 ? 21.335 -21.743 6.157 1.00 37.12 191 LEU A O 1
ATOM 1509 N N . PHE A 1 192 ? 19.703 -23.219 6.499 1.00 41.41 192 PHE A N 1
ATOM 1510 C CA . PHE A 1 192 ? 20.630 -24.323 6.792 1.00 41.41 192 PHE A CA 1
ATOM 1511 C C . PHE A 1 192 ? 21.413 -24.864 5.586 1.00 41.41 192 PHE A C 1
ATOM 1513 O O . PHE A 1 192 ? 22.547 -25.309 5.772 1.00 41.41 192 PHE A O 1
ATOM 1520 N N . ASP A 1 193 ? 20.864 -24.800 4.369 1.00 46.69 193 ASP A N 1
ATOM 1521 C CA . ASP A 1 193 ? 21.611 -25.191 3.161 1.00 46.69 193 ASP A CA 1
ATOM 1522 C C . ASP A 1 193 ? 22.546 -24.069 2.687 1.00 46.69 193 ASP A C 1
ATOM 1524 O O . ASP A 1 193 ? 23.689 -24.329 2.308 1.00 46.69 193 ASP A O 1
ATOM 1528 N N . GLN A 1 194 ? 22.113 -22.808 2.794 1.00 50.09 194 GLN A N 1
ATOM 1529 C CA . GLN A 1 194 ? 22.916 -21.661 2.363 1.00 50.09 194 GLN A CA 1
ATOM 1530 C C . GLN A 1 194 ? 24.104 -21.390 3.295 1.00 50.09 194 GLN A C 1
ATOM 1532 O O . GLN A 1 194 ? 25.193 -21.100 2.803 1.00 50.09 194 GLN A O 1
ATOM 1537 N N . ASP A 1 195 ? 23.953 -21.559 4.613 1.00 52.72 195 ASP A N 1
ATOM 1538 C CA . ASP A 1 195 ? 25.053 -21.351 5.567 1.00 52.72 195 ASP A CA 1
ATOM 1539 C C . ASP A 1 195 ? 26.182 -22.380 5.401 1.00 52.72 195 ASP A C 1
ATOM 1541 O O . ASP A 1 195 ? 27.360 -22.040 5.544 1.00 52.72 195 ASP A O 1
ATOM 1545 N N . ARG A 1 196 ? 25.856 -23.633 5.047 1.00 55.56 196 ARG A N 1
ATOM 1546 C CA . ARG A 1 196 ? 26.866 -24.675 4.783 1.00 55.56 196 ARG A CA 1
ATOM 1547 C C . ARG A 1 196 ? 27.665 -24.384 3.522 1.00 55.56 196 ARG A C 1
ATOM 1549 O O . ARG A 1 196 ? 28.883 -24.559 3.514 1.00 55.56 196 ARG A O 1
ATOM 1556 N N . GLU A 1 197 ? 26.994 -23.919 2.475 1.00 61.34 197 GLU A N 1
ATOM 1557 C CA . GLU A 1 197 ? 27.648 -23.572 1.217 1.00 61.34 197 GLU A CA 1
ATOM 1558 C C . GLU A 1 197 ? 28.506 -22.309 1.360 1.00 61.34 197 GLU A C 1
ATOM 1560 O O . GLU A 1 197 ? 29.655 -22.285 0.920 1.00 61.34 197 GLU A O 1
ATOM 1565 N N . ILE A 1 198 ? 28.014 -21.299 2.084 1.00 66.88 198 ILE A N 1
ATOM 1566 C CA . ILE A 1 198 ? 28.766 -20.075 2.391 1.00 66.88 198 ILE A CA 1
ATOM 1567 C C . ILE A 1 198 ? 30.004 -20.382 3.248 1.00 66.88 198 ILE A C 1
ATOM 1569 O O . ILE A 1 198 ? 31.091 -19.884 2.946 1.00 66.88 198 ILE A O 1
ATOM 1573 N N . ALA A 1 199 ? 29.880 -21.219 4.283 1.00 67.25 199 ALA A N 1
ATOM 1574 C CA . ALA A 1 199 ? 31.013 -21.612 5.123 1.00 67.25 199 ALA A CA 1
ATOM 1575 C C . ALA A 1 199 ? 32.094 -22.354 4.319 1.00 67.25 199 ALA A C 1
ATOM 1577 O O . ALA A 1 199 ? 33.284 -22.072 4.468 1.00 67.25 199 ALA A O 1
ATOM 1578 N N . ARG A 1 200 ? 31.684 -23.240 3.406 1.00 68.94 200 ARG A N 1
ATOM 1579 C CA . ARG A 1 200 ? 32.596 -24.007 2.551 1.00 68.94 200 ARG A CA 1
ATOM 1580 C C . ARG A 1 200 ? 33.316 -23.138 1.524 1.00 68.94 200 ARG A C 1
ATOM 1582 O O . ARG A 1 200 ? 34.527 -23.249 1.354 1.00 68.94 200 ARG A O 1
ATOM 1589 N N . LEU A 1 201 ? 32.586 -22.240 0.862 1.00 74.38 201 LEU A N 1
ATOM 1590 C CA . LEU A 1 201 ? 33.171 -21.290 -0.087 1.00 74.38 201 LEU A CA 1
ATOM 1591 C C . LEU A 1 201 ? 34.155 -20.343 0.604 1.00 74.38 201 LEU A C 1
ATOM 1593 O O . LEU A 1 201 ? 35.164 -19.965 0.010 1.00 74.38 201 LEU A O 1
ATOM 1597 N N . LYS A 1 202 ? 33.901 -19.996 1.870 1.00 77.56 202 LYS A N 1
ATOM 1598 C CA . LYS A 1 202 ? 34.830 -19.209 2.681 1.00 77.56 202 LYS A CA 1
ATOM 1599 C C . LYS A 1 202 ? 36.123 -19.973 2.978 1.00 77.56 202 LYS A C 1
ATOM 1601 O O . LYS A 1 202 ? 37.196 -19.403 2.808 1.00 77.56 202 LYS A O 1
ATOM 1606 N N . GLU A 1 203 ? 36.032 -21.254 3.329 1.00 76.25 203 GLU A N 1
ATOM 1607 C CA . GLU A 1 203 ? 37.205 -22.107 3.561 1.00 76.25 203 GLU A CA 1
ATOM 1608 C C . GLU A 1 203 ? 38.052 -22.276 2.286 1.00 76.25 203 GLU A C 1
ATOM 1610 O O . GLU A 1 203 ? 39.274 -22.130 2.315 1.00 76.25 203 GLU A O 1
ATOM 1615 N N . ILE A 1 204 ? 37.407 -22.501 1.136 1.00 79.75 204 ILE A N 1
ATOM 1616 C CA . ILE A 1 204 ? 38.087 -22.595 -0.166 1.00 79.75 204 ILE A CA 1
ATOM 1617 C C . ILE A 1 204 ? 38.751 -21.264 -0.537 1.00 79.75 204 ILE A C 1
ATOM 1619 O O . ILE A 1 204 ? 39.891 -21.242 -1.001 1.00 79.75 204 ILE A O 1
ATOM 1623 N N . LYS A 1 205 ? 38.065 -20.140 -0.306 1.00 81.19 205 LYS A N 1
ATOM 1624 C CA . LYS A 1 205 ? 38.612 -18.800 -0.549 1.00 81.19 205 LYS A CA 1
ATOM 1625 C C . LYS A 1 205 ? 39.852 -18.531 0.304 1.00 81.19 205 LYS A C 1
ATOM 1627 O O . LYS A 1 205 ? 40.827 -17.994 -0.212 1.00 81.19 205 LYS A O 1
ATOM 1632 N N . GLU A 1 206 ? 39.834 -18.903 1.581 1.00 80.44 206 GLU A N 1
ATOM 1633 C CA . GLU A 1 206 ? 40.994 -18.762 2.469 1.00 80.44 206 GLU A CA 1
ATOM 1634 C C . GLU A 1 206 ? 42.167 -19.639 2.012 1.00 80.44 206 GLU A C 1
ATOM 1636 O O . GLU A 1 206 ? 43.290 -19.140 1.938 1.00 80.44 206 GLU A O 1
ATOM 1641 N N . LYS A 1 207 ? 41.909 -20.890 1.602 1.00 78.12 207 LYS A N 1
ATOM 1642 C CA . LYS A 1 207 ? 42.935 -21.770 1.012 1.00 78.12 207 LYS A CA 1
ATOM 1643 C C . LYS A 1 207 ? 43.554 -21.154 -0.244 1.00 78.12 207 LYS A C 1
ATOM 1645 O O . LYS A 1 207 ? 44.771 -21.153 -0.376 1.00 78.12 207 LYS A O 1
ATOM 1650 N N . LEU A 1 208 ? 42.742 -20.585 -1.137 1.00 79.88 208 LEU A N 1
ATOM 1651 C CA . LEU A 1 208 ? 43.224 -19.942 -2.365 1.00 79.88 208 LEU A CA 1
ATOM 1652 C C . LEU A 1 208 ? 44.065 -18.689 -2.097 1.00 79.88 208 LEU A C 1
ATOM 1654 O O . LEU A 1 208 ? 45.059 -18.468 -2.782 1.00 79.88 208 LEU A O 1
ATOM 1658 N N . LEU A 1 209 ? 43.693 -17.884 -1.099 1.00 81.75 209 LEU A N 1
ATOM 1659 C CA . LEU A 1 209 ? 44.428 -16.668 -0.729 1.00 81.75 209 LEU A CA 1
ATOM 1660 C C . LEU A 1 209 ? 45.781 -16.955 -0.063 1.00 81.75 209 LEU A C 1
ATOM 1662 O O . LEU A 1 209 ? 46.650 -16.088 -0.070 1.00 81.75 209 LEU A O 1
ATOM 1666 N N . GLN A 1 210 ? 45.955 -18.144 0.516 1.00 80.19 210 GLN A N 1
ATOM 1667 C CA . GLN A 1 210 ? 47.206 -18.573 1.148 1.00 80.19 210 GLN A CA 1
ATOM 1668 C C . GLN A 1 210 ? 48.163 -19.286 0.183 1.00 80.19 210 GLN A C 1
ATOM 1670 O O . GLN A 1 210 ? 49.283 -19.616 0.573 1.00 80.19 210 GLN A O 1
ATOM 1675 N N . LEU A 1 211 ? 47.750 -19.541 -1.062 1.00 81.38 211 LEU A N 1
ATOM 1676 C CA . LEU A 1 211 ? 48.618 -20.171 -2.050 1.00 81.38 211 LEU A CA 1
ATOM 1677 C C . LEU A 1 211 ? 49.602 -19.163 -2.639 1.00 81.38 211 LEU A C 1
ATOM 1679 O O . LEU A 1 211 ? 49.245 -18.032 -2.954 1.00 81.38 211 LEU A O 1
ATOM 1683 N N . GLU A 1 212 ? 50.832 -19.623 -2.849 1.00 79.94 212 GLU A N 1
ATOM 1684 C CA . GLU A 1 212 ? 51.875 -18.910 -3.585 1.00 79.94 212 GLU A CA 1
ATOM 1685 C C . GLU A 1 212 ? 52.044 -19.577 -4.964 1.00 79.94 212 GLU A C 1
ATOM 1687 O O . GLU A 1 212 ? 52.758 -20.579 -5.075 1.00 79.94 212 GLU A O 1
ATOM 1692 N N . PRO A 1 213 ? 51.389 -19.069 -6.028 1.00 71.81 213 PRO A N 1
ATOM 1693 C CA . PRO A 1 213 ? 51.366 -19.725 -7.338 1.00 71.81 213 PRO A CA 1
ATOM 1694 C C . PRO A 1 213 ? 52.757 -19.882 -7.957 1.00 71.81 213 PRO A C 1
ATOM 1696 O O . PRO A 1 213 ? 53.032 -20.878 -8.620 1.00 71.81 213 PRO A O 1
ATOM 1699 N N . ASP A 1 214 ? 53.655 -18.939 -7.668 1.00 77.62 214 ASP A N 1
ATOM 1700 C CA . ASP A 1 214 ? 55.022 -18.897 -8.198 1.00 77.62 214 ASP A CA 1
ATOM 1701 C C . ASP A 1 214 ? 55.936 -19.996 -7.629 1.00 77.62 214 ASP A C 1
ATOM 1703 O O . ASP A 1 214 ? 57.046 -20.204 -8.122 1.00 77.62 214 ASP A O 1
ATOM 1707 N N . ARG A 1 215 ? 55.488 -20.707 -6.585 1.00 80.56 215 ARG A N 1
ATOM 1708 C CA . ARG A 1 215 ? 56.228 -21.810 -5.955 1.00 80.56 215 ARG A CA 1
ATOM 1709 C C . ARG A 1 215 ? 55.657 -23.191 -6.263 1.00 80.56 215 ARG A C 1
ATOM 1711 O O . ARG A 1 215 ? 56.215 -24.187 -5.805 1.00 80.56 215 ARG A O 1
ATOM 1718 N N . LEU A 1 216 ? 54.569 -23.269 -7.028 1.00 80.88 216 LEU A N 1
ATOM 1719 C CA . LEU A 1 216 ? 53.934 -24.535 -7.376 1.00 80.88 216 LEU A CA 1
ATOM 1720 C C . LEU A 1 216 ? 54.502 -25.087 -8.680 1.00 80.88 216 LEU A C 1
ATOM 1722 O O . LEU A 1 216 ? 54.631 -24.386 -9.684 1.00 80.88 216 LEU A O 1
ATOM 1726 N N . THR A 1 217 ? 54.794 -26.386 -8.692 1.00 83.88 217 THR A N 1
ATOM 1727 C CA . THR A 1 217 ? 55.056 -27.075 -9.958 1.00 83.88 217 THR A CA 1
ATOM 1728 C C . THR A 1 217 ? 53.749 -27.240 -10.748 1.00 83.88 217 THR A C 1
ATOM 1730 O O . THR A 1 217 ? 52.678 -27.364 -10.145 1.00 83.88 217 THR A O 1
ATOM 1733 N N . PRO A 1 218 ? 53.796 -27.306 -12.093 1.00 80.50 218 PRO A N 1
ATOM 1734 C CA . PRO A 1 218 ? 52.594 -27.474 -12.913 1.00 80.50 218 PRO A CA 1
ATOM 1735 C C . PRO A 1 218 ? 51.739 -28.693 -12.532 1.00 80.50 218 PRO A C 1
ATOM 1737 O O . PRO A 1 218 ? 50.515 -28.638 -12.624 1.00 80.50 218 PRO A O 1
ATOM 1740 N N . LEU A 1 219 ? 52.369 -29.779 -12.067 1.00 81.31 219 LEU A N 1
ATOM 1741 C CA . LEU A 1 219 ? 51.666 -30.980 -11.614 1.00 81.31 219 LEU A CA 1
ATOM 1742 C C . LEU A 1 219 ? 50.915 -30.739 -10.293 1.00 81.31 219 LEU A C 1
ATOM 1744 O O . LEU A 1 219 ? 49.740 -31.075 -10.195 1.00 81.31 219 LEU A O 1
ATOM 1748 N N . GLN A 1 220 ? 51.548 -30.071 -9.325 1.00 77.56 220 GLN A N 1
ATOM 1749 C CA . GLN A 1 220 ? 50.920 -29.712 -8.045 1.00 77.56 220 GLN A CA 1
ATOM 1750 C C . GLN A 1 220 ? 49.757 -28.730 -8.226 1.00 77.56 220 GLN A C 1
ATOM 1752 O O . GLN A 1 220 ? 48.746 -28.832 -7.537 1.00 77.56 220 GLN A O 1
ATOM 1757 N N . ALA A 1 221 ? 49.870 -27.797 -9.175 1.00 80.81 221 ALA A N 1
ATOM 1758 C CA . ALA A 1 221 ? 48.779 -26.885 -9.508 1.00 80.81 221 ALA A CA 1
ATOM 1759 C C . ALA A 1 221 ? 47.564 -27.638 -10.079 1.00 80.81 221 ALA A C 1
ATOM 1761 O O . ALA A 1 221 ? 46.426 -27.353 -9.706 1.00 80.81 221 ALA A O 1
ATOM 1762 N N . LEU A 1 222 ? 47.795 -28.629 -10.948 1.00 81.56 222 LEU A N 1
ATOM 1763 C CA . LEU A 1 222 ? 46.730 -29.466 -11.508 1.00 81.56 222 LEU A CA 1
ATOM 1764 C C . LEU A 1 222 ? 46.065 -30.353 -10.448 1.00 81.56 222 LEU A C 1
ATOM 1766 O O . LEU A 1 222 ? 44.839 -30.455 -10.435 1.00 81.56 222 LEU A O 1
ATOM 1770 N N . GLU A 1 223 ? 46.845 -30.950 -9.547 1.00 81.81 223 GLU A N 1
ATOM 1771 C CA . GLU A 1 223 ? 46.327 -31.749 -8.427 1.00 81.81 223 GLU A CA 1
ATOM 1772 C C . GLU A 1 223 ? 45.465 -30.903 -7.479 1.00 81.81 223 GLU A C 1
ATOM 1774 O O . GLU A 1 223 ? 44.377 -31.322 -7.081 1.00 81.81 223 GLU A O 1
ATOM 1779 N N . LEU A 1 224 ? 45.893 -29.673 -7.186 1.00 82.44 224 LEU A N 1
ATOM 1780 C CA . LEU A 1 224 ? 45.154 -28.749 -6.330 1.00 82.44 224 LEU A CA 1
ATOM 1781 C C . LEU A 1 224 ? 43.830 -28.303 -6.969 1.00 82.44 224 LEU A C 1
ATOM 1783 O O . LEU A 1 224 ? 42.791 -28.294 -6.309 1.00 82.44 224 LEU A O 1
ATOM 1787 N N . LEU A 1 225 ? 43.836 -27.988 -8.267 1.00 80.94 225 LEU A N 1
ATOM 1788 C CA . LEU A 1 225 ? 42.619 -27.646 -9.011 1.00 80.94 225 LEU A CA 1
ATOM 1789 C C . LEU A 1 225 ? 41.644 -28.828 -9.105 1.00 80.94 225 LEU A C 1
ATOM 1791 O O . LEU A 1 225 ? 40.430 -28.627 -9.025 1.00 80.94 225 LEU A O 1
ATOM 1795 N N . ALA A 1 226 ? 42.158 -30.052 -9.257 1.00 81.75 226 ALA A N 1
ATOM 1796 C CA . ALA A 1 226 ? 41.339 -31.260 -9.256 1.00 81.75 226 ALA A CA 1
ATOM 1797 C C . ALA A 1 226 ? 40.661 -31.481 -7.892 1.00 81.75 226 ALA A C 1
ATOM 1799 O O . ALA A 1 226 ? 39.454 -31.720 -7.859 1.00 81.75 226 ALA A O 1
ATOM 1800 N N . GLY A 1 227 ? 41.394 -31.304 -6.787 1.00 79.25 227 GLY A N 1
ATOM 1801 C CA . GLY A 1 227 ? 40.849 -31.410 -5.429 1.00 79.25 227 GLY A CA 1
ATOM 1802 C C . GLY A 1 227 ? 39.779 -30.358 -5.120 1.00 79.25 227 GLY A C 1
ATOM 1803 O O . GLY A 1 227 ? 38.701 -30.694 -4.634 1.00 79.25 227 GLY A O 1
ATOM 1804 N N . LEU A 1 228 ? 40.012 -29.093 -5.492 1.00 82.12 228 LEU A N 1
ATOM 1805 C CA . LEU A 1 228 ? 39.020 -28.020 -5.322 1.00 82.12 228 LEU A CA 1
ATOM 1806 C C . LEU A 1 228 ? 37.740 -28.271 -6.132 1.00 82.12 228 LEU A C 1
ATOM 1808 O O . LEU A 1 228 ? 36.635 -27.989 -5.669 1.00 82.12 228 LEU A O 1
ATOM 1812 N N . LYS A 1 229 ? 37.876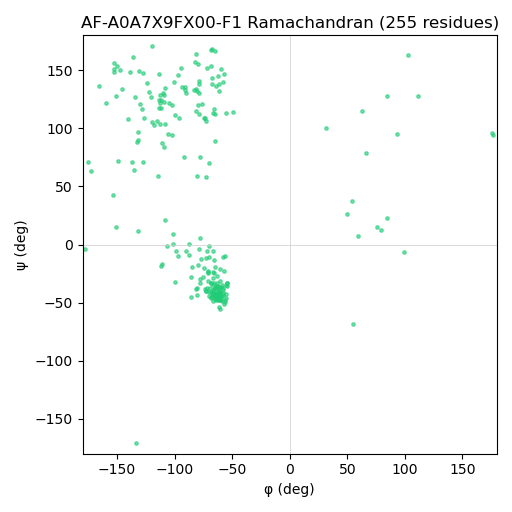 -28.822 -7.343 1.00 76.25 229 LYS A N 1
ATOM 1813 C CA . LYS A 1 229 ? 36.736 -29.195 -8.186 1.00 76.25 229 LYS A CA 1
ATOM 1814 C C . LYS A 1 229 ? 35.927 -30.336 -7.571 1.00 76.25 229 LYS A C 1
ATOM 1816 O O . LYS A 1 229 ? 34.701 -30.293 -7.620 1.00 76.25 229 LYS A O 1
ATOM 1821 N N . GLU A 1 230 ? 36.587 -31.340 -7.003 1.00 79.94 230 GLU A N 1
ATOM 1822 C CA . GLU A 1 230 ? 35.922 -32.467 -6.345 1.00 79.94 230 GLU A CA 1
ATOM 1823 C C . GLU A 1 230 ? 35.178 -32.024 -5.081 1.00 79.94 230 GLU A C 1
ATOM 1825 O O . GLU A 1 230 ? 34.011 -32.389 -4.907 1.00 79.94 230 GLU A O 1
ATOM 1830 N N . GLU A 1 231 ? 35.793 -31.151 -4.272 1.00 75.25 231 GLU A N 1
ATOM 1831 C CA . GLU A 1 231 ? 35.126 -30.498 -3.146 1.00 75.25 231 GLU A CA 1
ATOM 1832 C C . GLU A 1 231 ? 33.868 -29.751 -3.633 1.00 75.25 231 GLU A C 1
ATOM 1834 O O . GLU A 1 231 ? 32.771 -29.992 -3.135 1.00 75.25 231 GLU A O 1
ATOM 1839 N N . LEU A 1 232 ? 33.950 -28.933 -4.681 1.00 74.88 232 LEU A N 1
ATOM 1840 C CA . LEU A 1 232 ? 32.779 -28.212 -5.198 1.00 74.88 232 LEU A CA 1
ATOM 1841 C C . LEU A 1 232 ? 31.693 -29.123 -5.814 1.00 74.88 232 LEU A C 1
ATOM 1843 O O . LEU A 1 232 ? 30.516 -28.773 -5.774 1.00 74.88 232 LEU A O 1
ATOM 1847 N N . MET A 1 233 ? 32.047 -30.293 -6.360 1.00 70.06 233 MET A N 1
ATOM 1848 C CA . MET A 1 233 ? 31.104 -31.187 -7.054 1.00 70.06 233 MET A CA 1
ATOM 1849 C C . MET A 1 233 ? 30.329 -32.147 -6.146 1.00 70.06 233 MET A C 1
ATOM 1851 O O . MET A 1 233 ? 29.280 -32.643 -6.558 1.00 70.06 233 MET A O 1
ATOM 1855 N N . THR A 1 234 ? 30.782 -32.418 -4.919 1.00 58.28 234 THR A N 1
ATOM 1856 C CA . THR A 1 234 ? 30.145 -33.441 -4.061 1.00 58.28 234 THR A CA 1
ATOM 1857 C C . THR A 1 234 ? 28.746 -33.058 -3.541 1.00 58.28 234 THR A C 1
ATOM 1859 O O . THR A 1 234 ? 28.126 -33.849 -2.835 1.00 58.28 234 THR A O 1
ATOM 1862 N N . SER A 1 235 ? 28.225 -31.869 -3.864 1.00 53.25 235 SER A N 1
ATOM 1863 C CA . SER A 1 235 ? 26.961 -31.350 -3.314 1.00 53.25 235 SER A CA 1
ATOM 1864 C C . SER A 1 235 ? 25.971 -30.777 -4.337 1.00 53.25 235 SER A C 1
ATOM 1866 O O . SER A 1 235 ? 24.969 -30.197 -3.934 1.00 53.25 235 SER A O 1
ATOM 1868 N N . SER A 1 236 ? 26.167 -30.970 -5.646 1.00 34.81 236 SER A N 1
ATOM 1869 C CA . SER A 1 236 ? 25.145 -30.616 -6.648 1.00 34.81 236 SER A CA 1
ATOM 1870 C C . SER A 1 236 ? 24.301 -31.845 -7.030 1.00 34.81 236 SER A C 1
ATOM 1872 O O . SER A 1 236 ? 24.797 -32.705 -7.763 1.00 34.81 236 SER A O 1
ATOM 1874 N N . PRO A 1 237 ? 23.014 -31.964 -6.639 1.00 39.22 237 PRO A N 1
ATOM 1875 C CA . PRO A 1 237 ? 22.145 -33.020 -7.146 1.00 39.22 237 PRO A CA 1
ATOM 1876 C C . PRO A 1 237 ? 21.614 -32.639 -8.536 1.00 39.22 237 PRO A C 1
ATOM 1878 O O . PRO A 1 237 ? 20.416 -32.502 -8.727 1.00 39.22 237 PRO A O 1
ATOM 1881 N N . SER A 1 238 ? 22.496 -32.416 -9.515 1.00 36.16 238 SER A N 1
ATOM 1882 C CA . SER A 1 238 ? 22.125 -32.278 -10.932 1.00 36.16 238 SER A CA 1
ATOM 1883 C C . SER A 1 238 ? 23.371 -32.149 -11.813 1.00 36.16 238 SER A C 1
ATOM 1885 O O . SER A 1 238 ? 23.640 -31.097 -12.384 1.00 36.16 238 SER A O 1
ATOM 1887 N N . TYR A 1 239 ? 24.131 -33.231 -11.966 1.00 33.00 239 TYR A N 1
ATOM 1888 C CA . TYR A 1 239 ? 24.940 -33.412 -13.174 1.00 33.00 239 TYR A CA 1
ATOM 1889 C C . TYR A 1 239 ? 25.081 -34.908 -13.473 1.00 33.00 239 TYR A C 1
ATOM 1891 O O . TYR A 1 239 ? 26.127 -35.523 -13.286 1.00 33.00 239 TYR A O 1
ATOM 1899 N N . LYS A 1 240 ? 23.985 -35.535 -13.923 1.00 30.23 240 LYS A N 1
ATOM 1900 C CA . LYS A 1 240 ? 24.111 -36.769 -14.707 1.00 30.23 240 LYS A CA 1
ATOM 1901 C C . LYS A 1 240 ? 24.590 -36.360 -16.093 1.00 30.23 240 LYS A C 1
ATOM 1903 O O . LYS A 1 240 ? 23.845 -35.759 -16.861 1.00 30.23 240 LYS A O 1
ATOM 1908 N N . SER A 1 241 ? 25.844 -36.682 -16.378 1.00 30.61 241 SER A N 1
ATOM 1909 C CA . SER A 1 241 ? 26.431 -36.627 -17.708 1.00 30.61 241 SER A CA 1
ATOM 1910 C C . SER A 1 241 ? 25.593 -37.458 -18.685 1.00 30.61 241 SER A C 1
ATOM 1912 O O . SER A 1 241 ? 25.523 -38.682 -18.601 1.00 30.61 241 SER A O 1
ATOM 1914 N N . SER A 1 242 ? 24.956 -36.778 -19.634 1.00 30.25 242 SER A N 1
ATOM 1915 C CA . SER A 1 242 ? 24.572 -37.367 -20.913 1.00 30.25 242 SER A CA 1
ATOM 1916 C C . SER A 1 242 ? 25.589 -36.878 -21.933 1.00 30.25 242 SER A C 1
ATOM 1918 O O . SER A 1 242 ? 25.525 -35.744 -22.379 1.00 30.25 242 SER A O 1
ATOM 1920 N N . ASP A 1 243 ? 26.622 -37.687 -22.160 1.00 29.20 243 ASP A N 1
ATOM 1921 C CA . ASP A 1 243 ? 27.062 -38.045 -23.512 1.00 29.20 243 ASP A CA 1
ATOM 1922 C C . ASP A 1 243 ? 28.314 -38.925 -23.454 1.00 29.20 243 ASP A C 1
ATOM 1924 O O . ASP A 1 243 ? 29.458 -38.481 -23.413 1.00 29.20 243 ASP A O 1
ATOM 1928 N N . SER A 1 244 ? 28.073 -40.234 -23.489 1.00 31.22 244 SER A N 1
ATOM 1929 C CA . SER A 1 244 ? 28.993 -41.187 -24.102 1.00 31.22 244 SER A CA 1
ATOM 1930 C C . SER A 1 244 ? 28.171 -42.095 -25.011 1.00 31.22 244 SER A C 1
ATOM 1932 O O . SER A 1 244 ? 27.605 -43.101 -24.596 1.00 31.22 244 SER A O 1
ATOM 1934 N N . SER A 1 245 ? 28.024 -41.691 -26.272 1.00 31.58 245 SER A N 1
ATOM 1935 C CA . SER A 1 245 ? 27.462 -42.526 -27.342 1.00 31.58 245 SER A CA 1
ATOM 1936 C C . SER A 1 245 ? 27.986 -42.111 -28.721 1.00 31.58 245 SER A C 1
ATOM 1938 O O . SER A 1 245 ? 27.255 -42.101 -29.702 1.00 31.58 245 SER A O 1
ATOM 1940 N N . SER A 1 246 ? 29.284 -41.822 -28.837 1.00 33.44 246 SER A N 1
ATOM 1941 C CA . SER A 1 246 ? 29.995 -41.847 -30.120 1.00 33.44 246 SER A CA 1
ATOM 1942 C C . SER A 1 246 ? 30.615 -43.232 -30.345 1.00 33.44 246 SER A C 1
ATOM 1944 O O . SER A 1 246 ? 31.816 -43.449 -30.215 1.00 33.44 246 SER A O 1
ATOM 1946 N N . LYS A 1 247 ? 29.771 -44.208 -30.697 1.00 34.78 247 LYS A N 1
ATOM 1947 C CA . LYS A 1 247 ? 30.186 -45.427 -31.414 1.00 34.78 247 LYS A CA 1
ATOM 1948 C C . LYS A 1 247 ? 29.165 -45.743 -32.505 1.00 34.78 247 LYS A C 1
ATOM 1950 O O . LYS A 1 247 ? 28.426 -46.720 -32.426 1.00 34.78 247 LYS A O 1
ATOM 1955 N N . SER A 1 248 ? 29.145 -44.922 -33.552 1.00 33.00 248 SER A N 1
ATOM 1956 C CA . SER A 1 248 ? 28.626 -45.347 -34.850 1.00 33.00 248 SER A CA 1
ATOM 1957 C C . SER A 1 248 ? 29.644 -46.305 -35.476 1.00 33.00 248 SER A C 1
ATOM 1959 O O . SER A 1 248 ? 30.733 -45.932 -35.904 1.00 33.00 248 SER A O 1
ATOM 1961 N N . ARG A 1 249 ? 29.290 -47.591 -35.467 1.00 32.25 249 ARG A N 1
ATOM 1962 C CA . ARG A 1 249 ? 29.945 -48.630 -36.260 1.00 32.25 249 ARG A CA 1
ATOM 1963 C C . ARG A 1 249 ? 29.706 -48.331 -37.740 1.00 32.25 249 ARG A C 1
ATOM 1965 O O . ARG A 1 249 ? 28.584 -48.468 -38.215 1.00 32.25 249 ARG A O 1
ATOM 1972 N N . SER A 1 250 ? 30.761 -47.977 -38.466 1.00 32.38 250 SER A N 1
ATOM 1973 C CA . SER A 1 250 ? 30.834 -48.129 -39.917 1.00 32.38 250 SER A CA 1
ATOM 1974 C C . SER A 1 250 ? 31.632 -49.397 -40.235 1.00 32.38 250 SER A C 1
ATOM 1976 O O . SER A 1 250 ? 32.821 -49.494 -39.947 1.00 32.38 250 SER A O 1
ATOM 1978 N N . SER A 1 251 ? 30.960 -50.414 -40.773 1.00 33.38 251 SER A N 1
ATOM 1979 C CA . SER A 1 251 ? 31.508 -51.358 -41.766 1.00 33.38 251 SER A CA 1
ATOM 1980 C C . SER A 1 251 ? 30.479 -52.450 -42.054 1.00 33.38 251 SER A C 1
ATOM 1982 O O . SER A 1 251 ? 30.360 -53.453 -41.356 1.00 33.38 251 SER A O 1
ATOM 1984 N N . SER A 1 252 ? 29.719 -52.245 -43.124 1.00 34.59 252 SER A N 1
ATOM 1985 C CA . SER A 1 252 ? 28.978 -53.300 -43.812 1.00 34.59 252 SER A CA 1
ATOM 1986 C C . SER A 1 252 ? 29.269 -53.136 -45.296 1.00 34.59 252 SER A C 1
ATOM 1988 O O . SER A 1 252 ? 28.667 -52.296 -45.955 1.00 34.59 252 SER A O 1
ATOM 1990 N N . SER A 1 253 ? 30.226 -53.901 -45.820 1.00 33.97 253 SER A N 1
ATOM 1991 C CA . SER A 1 253 ? 30.285 -54.225 -47.247 1.00 33.97 253 SER A CA 1
ATOM 1992 C C . SER A 1 253 ? 31.255 -55.377 -47.502 1.00 33.97 253 SER A C 1
ATOM 1994 O O . SER A 1 253 ? 32.394 -55.312 -47.040 1.00 33.97 253 SER A O 1
ATOM 1996 N N . LYS A 1 254 ? 30.796 -56.303 -48.357 1.00 35.50 254 LYS A N 1
ATOM 1997 C CA . LYS A 1 254 ? 31.473 -57.432 -49.030 1.00 35.50 254 LYS A CA 1
ATOM 1998 C C . LYS A 1 254 ? 31.369 -58.770 -48.282 1.00 35.50 254 LYS A C 1
ATOM 2000 O O . LYS A 1 254 ? 32.007 -58.950 -47.259 1.00 35.50 254 LYS A O 1
ATOM 2005 N N . SER A 1 255 ? 30.401 -59.635 -48.598 1.00 36.66 255 SER A N 1
ATOM 2006 C CA . SER A 1 255 ? 30.135 -60.403 -49.836 1.00 36.66 255 SER A CA 1
ATOM 2007 C C . SER A 1 255 ? 30.913 -61.718 -49.910 1.00 36.66 255 SER A C 1
ATOM 2009 O O . SER A 1 255 ? 32.142 -61.699 -49.897 1.00 36.66 255 SER A O 1
ATOM 2011 N N . SER A 1 256 ? 30.138 -62.776 -50.162 1.00 39.38 256 SER A N 1
ATOM 2012 C CA . SER A 1 256 ? 30.428 -63.916 -51.042 1.00 39.38 256 SER A CA 1
ATOM 2013 C C . SER A 1 256 ? 30.655 -65.275 -50.379 1.00 39.38 256 SER A C 1
ATOM 2015 O O . SER A 1 256 ? 31.557 -65.434 -49.561 1.00 39.38 256 SER A O 1
ATOM 2017 N N . SER A 1 257 ? 29.873 -66.219 -50.927 1.00 39.72 257 SER A N 1
ATOM 2018 C CA . SER A 1 257 ? 30.005 -67.684 -50.957 1.00 39.72 257 SER A CA 1
ATOM 2019 C C . SER A 1 257 ? 29.339 -68.476 -49.839 1.00 39.72 257 SER A C 1
ATOM 2021 O O . SER A 1 257 ? 29.741 -68.348 -48.667 1.00 39.72 257 SER A O 1
#

Solvent-accessible surface area (backbone atoms only — not comparable to full-atom values): 16445 Å² total; per-residue (Å²): 130,96,66,90,69,103,57,98,72,86,89,82,80,88,57,83,47,80,43,75,46,63,92,71,78,84,76,79,82,78,88,64,56,70,43,56,53,52,50,52,52,50,49,53,45,67,77,66,49,34,48,48,19,38,38,39,39,42,50,68,37,69,70,55,56,70,67,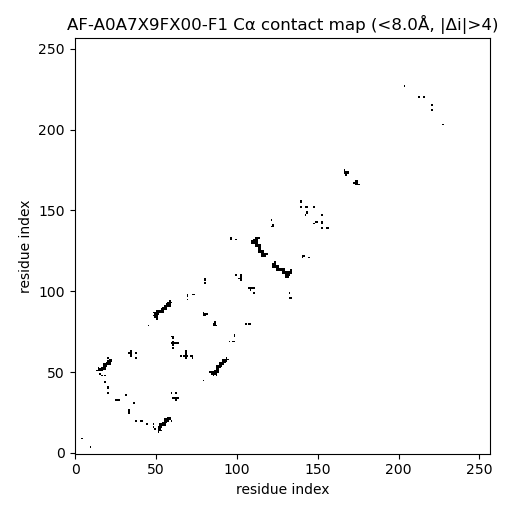59,11,49,52,49,41,47,52,51,54,49,47,44,65,64,39,79,72,31,40,40,52,70,47,78,49,67,86,62,69,73,61,52,57,48,39,79,79,36,89,87,47,77,46,62,29,73,38,68,45,83,54,105,92,48,76,44,78,65,86,36,82,40,81,41,68,70,94,71,88,56,66,68,58,51,41,50,75,75,63,53,57,68,69,57,51,52,50,50,51,56,50,49,55,50,50,58,50,70,39,28,45,103,82,75,43,62,62,82,81,73,78,85,81,84,88,81,86,89,77,87,78,74,49,70,68,52,51,54,51,52,53,49,52,49,53,51,50,52,56,59,70,70,57,62,74,94,77,52,52,76,66,57,51,52,53,50,52,50,51,55,48,50,65,67,53,78,76,59,98,80,77,83,84,87,81,91,79,92,73,82,84,85,85,88,82,85,87,87,135

Nearest PDB structures (foldseek):
  3zlj-assembly1_B  TM=9.005E-01  e=6.465E-16  Escherichia coli K-12
  8oma-assembly1_B  TM=8.045E-01  e=1.135E-13  Homo sapiens
  3thy-assembly1_B  TM=7.251E-01  e=4.786E-13  Homo sapiens
  3thx-assembly1_B  TM=7.163E-01  e=1.554E-12  Homo sapiens
  7qv3-assembly1_v  TM=5.648E-01  e=2.658E-08  Bacillus subtilis subsp. subtilis str. 168

Mean predicted aligned error: 16.54 Å

Sequence (257 aa):
IGSFVPAEAARIGVVDRIFTRVGATDYLTAGQSTFMVEMVETANILNSATGRSLLLLDEVGRGTSTFDGLSLAWAIAEYLHQVETVRPKTLFATHYHELTELASTFPRIKNYHVAVKESQDTVIFLRKISPGPSDRSYGLQVAKLAGLPPEVIRRAREILFNLEKLEIDEQGKPRLAYHQVNNYQPAQLWLFDQDREIARLKEIKEKLLQLEPDRLTPLQALELLAGLKEELMTSSPSYKSSDSSSKSRSSSSKSSS

Radius of gyration: 28.77 Å; Cα contacts (8 Å, |Δi|>4): 188; chains: 1; bounding box: 85×94×72 Å

Foldseek 3Di:
DPDDDPDPDDDDDDAPEEQEDDPDDDPPPDPDQPLVVLVVSLVVCLVPAFQRYEYEAAAQLVSDDPVSRVVVLLVSVVCCQPPPGRVHHYDHHHPDLVSLCCVVVRVPDWDKDQDWDDDPLAIDGPRDIDTDGDPDDCVLRVCVVVVPDPVVSVVVVVVVVVVVVVLQPPVRDGVVPDDDDPDDDDDPPPPPVVVVVVVLVVVVVVVVVPDDPVPDDPVRVVVVVVVVVVSVPPPDPDDPDPDDDPDDDDDDDDDDD